Protein AF-A0A6I7YGJ9-F1 (afdb_monomer_lite)

Structure (mmCIF, N/CA/C/O backbone):
data_AF-A0A6I7YGJ9-F1
#
_entry.id   AF-A0A6I7YGJ9-F1
#
loop_
_atom_site.group_PDB
_atom_site.id
_atom_site.type_symbol
_atom_site.label_atom_id
_atom_site.label_alt_id
_atom_site.label_comp_id
_atom_site.label_asym_id
_atom_site.label_entity_id
_atom_site.label_seq_id
_atom_site.pdbx_PDB_ins_code
_atom_site.Cartn_x
_atom_site.Cartn_y
_atom_site.Cartn_z
_atom_site.occupancy
_atom_site.B_iso_or_equiv
_atom_site.auth_seq_id
_atom_site.auth_comp_id
_atom_site.auth_asym_id
_atom_site.auth_atom_id
_atom_site.pdbx_PDB_model_num
ATOM 1 N N . MET A 1 1 ? 5.632 31.894 29.634 1.00 34.94 1 MET A N 1
ATOM 2 C CA . MET A 1 1 ? 6.206 30.828 28.794 1.00 34.94 1 MET 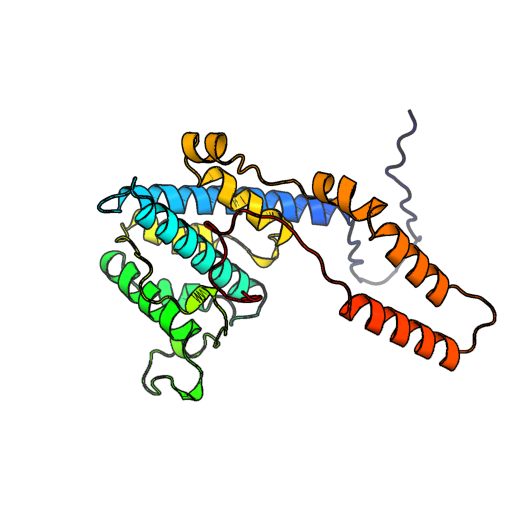A CA 1
ATOM 3 C C . MET A 1 1 ? 6.529 29.705 29.757 1.00 34.94 1 MET A C 1
ATOM 5 O O . MET A 1 1 ? 7.590 29.715 30.361 1.00 34.94 1 MET A O 1
ATOM 9 N N . GLU A 1 2 ? 5.527 28.880 30.044 1.00 26.44 2 GLU A N 1
ATOM 10 C CA . GLU A 1 2 ? 5.653 27.732 30.943 1.00 26.44 2 GLU A CA 1
ATOM 11 C C . GLU A 1 2 ? 5.637 26.478 30.076 1.00 26.44 2 GLU A C 1
ATOM 13 O O . GLU A 1 2 ? 4.725 26.280 29.275 1.00 26.44 2 GLU A O 1
ATOM 18 N N . ASP A 1 3 ? 6.708 25.706 30.200 1.00 29.77 3 ASP A N 1
ATOM 19 C CA . ASP A 1 3 ? 6.937 24.423 29.553 1.00 29.77 3 ASP A CA 1
ATOM 20 C C . ASP A 1 3 ? 6.064 23.363 30.248 1.00 29.77 3 ASP A C 1
ATOM 22 O O . ASP A 1 3 ? 6.247 23.083 31.433 1.00 29.77 3 ASP A O 1
ATOM 26 N N . GLN A 1 4 ? 5.064 22.828 29.539 1.00 32.62 4 GLN A N 1
ATOM 27 C CA . GLN A 1 4 ? 4.142 21.798 30.043 1.00 32.62 4 GLN A CA 1
ATOM 28 C C . GLN A 1 4 ? 4.551 20.371 29.632 1.00 32.62 4 GLN A C 1
ATOM 30 O O . GLN A 1 4 ? 3.710 19.475 29.598 1.00 32.62 4 GLN A O 1
ATOM 35 N N . THR A 1 5 ? 5.833 20.116 29.356 1.00 37.84 5 THR A N 1
ATOM 36 C CA . THR A 1 5 ? 6.281 18.821 28.805 1.00 37.84 5 THR A CA 1
ATOM 37 C C . THR A 1 5 ? 6.760 17.799 29.844 1.00 37.84 5 THR A C 1
ATOM 39 O O . THR A 1 5 ? 7.473 16.860 29.496 1.00 37.84 5 THR A O 1
ATOM 42 N N . THR A 1 6 ? 6.379 17.911 31.125 1.00 40.47 6 THR A N 1
ATOM 43 C CA . THR A 1 6 ? 6.811 16.898 32.110 1.00 40.47 6 THR A CA 1
ATOM 44 C C . THR A 1 6 ? 5.857 16.730 33.293 1.00 40.47 6 THR A C 1
ATOM 46 O O . THR A 1 6 ? 6.157 17.114 34.419 1.00 40.47 6 THR A O 1
ATOM 49 N N . ALA A 1 7 ? 4.720 16.071 33.076 1.00 32.16 7 ALA A N 1
ATOM 50 C CA . ALA A 1 7 ? 3.960 15.440 34.159 1.00 32.16 7 ALA A CA 1
ATOM 51 C C . ALA A 1 7 ? 4.282 13.934 34.219 1.00 32.16 7 ALA A C 1
ATOM 53 O O . ALA A 1 7 ? 3.424 13.084 34.001 1.00 32.16 7 ALA A O 1
ATOM 54 N N . LEU A 1 8 ? 5.549 13.596 34.483 1.00 37.62 8 LEU A N 1
ATOM 55 C CA . LEU A 1 8 ? 5.970 12.225 34.783 1.00 37.62 8 LEU A CA 1
ATOM 56 C C . LEU A 1 8 ? 5.778 11.962 36.282 1.00 37.62 8 LEU A C 1
ATOM 58 O O . LEU A 1 8 ? 6.605 12.350 37.107 1.00 37.62 8 LEU A O 1
ATOM 62 N N . HIS A 1 9 ? 4.687 11.287 36.642 1.00 31.27 9 HIS A N 1
ATOM 63 C CA . HIS A 1 9 ? 4.558 10.679 37.963 1.00 31.27 9 HIS A CA 1
ATOM 64 C C . HIS A 1 9 ? 5.357 9.371 37.990 1.00 31.27 9 HIS A C 1
ATOM 66 O O . HIS A 1 9 ? 4.905 8.343 37.495 1.00 31.27 9 HIS A O 1
ATOM 72 N N . PHE A 1 10 ? 6.553 9.414 38.577 1.00 36.53 10 PHE A N 1
ATOM 73 C CA . PHE A 1 10 ? 7.309 8.212 38.916 1.00 36.53 10 PHE A CA 1
ATOM 74 C C . PHE A 1 10 ? 6.748 7.607 40.206 1.00 36.53 10 PHE A C 1
ATOM 76 O O . PHE A 1 10 ? 6.832 8.209 41.278 1.00 36.53 10 PHE A O 1
ATOM 83 N N . GLU A 1 11 ? 6.181 6.407 40.114 1.00 36.06 11 GLU A N 1
ATOM 84 C CA . GLU A 1 11 ? 5.847 5.611 41.291 1.00 36.06 11 GLU A CA 1
ATOM 85 C C . GLU A 1 11 ? 7.148 5.095 41.931 1.00 36.06 11 GLU A C 1
ATOM 87 O O . GLU A 1 11 ? 8.056 4.601 41.257 1.00 36.06 11 GLU A O 1
ATOM 92 N N . SER A 1 12 ? 7.289 5.258 43.247 1.00 37.94 12 SER A N 1
ATOM 93 C CA . SER A 1 12 ? 8.506 4.865 43.956 1.00 37.94 12 SER A CA 1
ATOM 94 C C . SER A 1 12 ? 8.456 3.381 44.337 1.00 37.94 12 SER A C 1
ATOM 96 O O . SER A 1 12 ? 7.874 3.011 45.351 1.00 37.94 12 SER A O 1
ATOM 98 N N . ARG A 1 13 ? 9.192 2.582 43.544 1.00 35.94 13 ARG A N 1
ATOM 99 C CA . ARG A 1 13 ? 9.624 1.175 43.721 1.00 35.94 13 ARG A CA 1
ATOM 100 C C . ARG A 1 13 ? 8.692 0.073 43.202 1.00 35.94 13 ARG A C 1
ATOM 102 O O . ARG A 1 13 ? 7.724 -0.302 43.850 1.00 35.94 13 ARG A O 1
ATOM 109 N N . THR A 1 14 ? 9.174 -0.631 42.178 1.00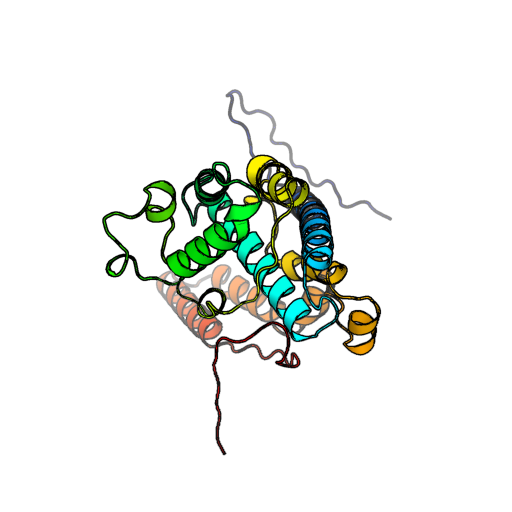 40.59 14 THR A N 1
ATOM 110 C CA . THR A 1 14 ? 8.893 -2.054 41.938 1.00 40.59 14 THR A CA 1
ATOM 111 C C . THR A 1 14 ? 10.179 -2.864 42.144 1.00 40.59 14 THR A C 1
ATOM 113 O O . THR A 1 14 ? 11.150 -2.759 41.403 1.00 40.59 14 THR A O 1
ATOM 116 N N . THR A 1 15 ? 10.224 -3.670 43.206 1.00 41.88 15 THR A N 1
ATOM 117 C CA . THR A 1 15 ? 11.319 -4.611 43.514 1.00 41.88 15 THR A CA 1
ATOM 118 C C . THR A 1 15 ? 11.153 -5.935 42.765 1.00 41.88 15 THR A C 1
ATOM 120 O O . THR A 1 15 ? 11.135 -7.005 43.368 1.00 41.88 15 THR A O 1
ATOM 123 N N . GLY A 1 16 ? 11.010 -5.884 41.446 1.00 38.38 16 GLY A N 1
ATOM 124 C CA . GLY A 1 16 ? 10.918 -7.082 40.617 1.00 38.38 16 GLY A CA 1
ATOM 125 C C . GLY A 1 16 ? 11.045 -6.706 39.155 1.00 38.38 16 GLY A C 1
ATOM 126 O O . GLY A 1 16 ? 10.328 -5.826 38.694 1.00 38.38 16 GLY A O 1
ATOM 127 N N . ALA A 1 17 ? 11.990 -7.333 38.457 1.00 43.38 17 ALA A N 1
ATOM 128 C CA . ALA A 1 17 ? 12.269 -7.100 37.048 1.00 43.38 17 ALA A CA 1
ATOM 129 C C . ALA A 1 17 ? 10.996 -7.256 36.199 1.00 43.38 17 ALA A C 1
ATOM 131 O O . ALA A 1 17 ? 10.556 -8.366 35.910 1.00 43.38 17 ALA A O 1
ATOM 132 N N . GLY A 1 18 ? 10.419 -6.126 35.811 1.00 35.25 18 GLY A N 1
ATOM 133 C CA . GLY A 1 18 ? 9.352 -6.006 34.833 1.00 35.25 18 GLY A CA 1
ATOM 134 C C . GLY A 1 18 ? 9.584 -4.698 34.096 1.00 35.25 18 GLY A C 1
ATOM 135 O O . GLY A 1 18 ? 9.623 -3.638 34.719 1.00 35.25 18 GLY A O 1
ATOM 136 N N . TRP A 1 19 ? 9.829 -4.779 32.792 1.00 30.66 19 TRP A N 1
ATOM 137 C CA . TRP A 1 19 ? 9.947 -3.600 31.944 1.00 30.66 19 TRP A CA 1
ATOM 138 C C . TRP A 1 19 ? 8.562 -2.949 31.856 1.00 30.66 19 TRP A C 1
ATOM 140 O O . TRP A 1 19 ? 7.580 -3.627 31.558 1.00 30.66 19 TRP A O 1
ATOM 150 N N . ILE A 1 20 ? 8.473 -1.658 32.180 1.00 40.72 20 ILE A N 1
ATOM 151 C CA . ILE A 1 20 ? 7.282 -0.855 31.900 1.00 40.72 20 ILE A CA 1
ATOM 152 C C . ILE A 1 20 ? 7.494 -0.283 30.503 1.00 40.72 20 ILE A C 1
ATOM 154 O O . ILE A 1 20 ? 8.324 0.611 30.331 1.00 40.72 20 ILE A O 1
ATOM 158 N N . ASP A 1 21 ? 6.748 -0.782 29.522 1.00 38.72 21 ASP A N 1
ATOM 159 C CA . ASP A 1 21 ? 6.644 -0.125 28.222 1.00 38.72 21 ASP A CA 1
ATOM 160 C C . ASP A 1 21 ? 5.847 1.171 28.409 1.00 38.72 21 ASP A C 1
ATOM 162 O O . ASP A 1 21 ? 4.616 1.196 28.383 1.00 38.72 21 ASP A O 1
ATOM 166 N N . VAL A 1 22 ? 6.555 2.273 28.657 1.00 37.06 22 VAL A N 1
ATOM 167 C CA . VAL A 1 22 ? 5.969 3.611 28.564 1.00 37.06 22 VAL A CA 1
ATOM 168 C C . VAL A 1 22 ? 5.912 3.964 27.083 1.00 37.06 22 VAL A C 1
ATOM 170 O O . VAL A 1 22 ? 6.889 4.433 26.502 1.00 37.06 22 VAL A O 1
ATOM 173 N N . VAL A 1 23 ? 4.759 3.733 26.456 1.00 41.25 23 VAL A N 1
ATOM 174 C CA . VAL A 1 23 ? 4.480 4.269 25.122 1.00 41.25 23 VAL A CA 1
ATOM 175 C C . VAL A 1 23 ? 4.245 5.767 25.279 1.00 41.25 23 VAL A C 1
ATOM 177 O O . VAL A 1 23 ? 3.155 6.191 25.653 1.00 41.25 23 VAL A O 1
ATOM 180 N N . VAL A 1 24 ? 5.278 6.573 25.032 1.00 43.69 24 VAL A N 1
ATOM 181 C CA . VAL A 1 24 ? 5.125 8.024 24.873 1.00 43.69 24 VAL A CA 1
ATOM 182 C C . VAL A 1 24 ? 4.524 8.256 23.481 1.00 43.69 24 VAL A C 1
ATOM 184 O O . VAL A 1 24 ? 5.204 7.962 22.493 1.00 43.69 24 VAL A O 1
ATOM 187 N N . PRO A 1 25 ? 3.276 8.752 23.362 1.00 48.25 25 PRO A N 1
ATOM 188 C CA . PRO A 1 25 ? 2.604 8.912 22.068 1.00 48.25 25 PRO A CA 1
ATOM 189 C C . PRO A 1 25 ? 3.417 9.747 21.064 1.00 48.25 25 PRO A C 1
ATOM 191 O O . PRO A 1 25 ? 3.471 9.415 19.879 1.00 48.25 25 PRO A O 1
ATOM 194 N N . ASP A 1 26 ? 4.141 10.757 21.552 1.00 54.81 26 ASP A N 1
ATOM 195 C CA . ASP A 1 26 ? 4.984 11.634 20.729 1.00 54.81 26 ASP A CA 1
ATOM 196 C C . ASP A 1 26 ? 6.234 10.927 20.184 1.00 54.81 26 ASP A C 1
ATOM 198 O O . ASP A 1 26 ? 6.631 11.151 19.042 1.00 54.81 26 ASP A O 1
ATOM 202 N N . ALA A 1 27 ? 6.839 10.021 20.961 1.00 55.59 27 ALA A N 1
ATOM 203 C CA . ALA A 1 27 ? 8.019 9.274 20.523 1.00 55.59 27 ALA A CA 1
ATOM 204 C C . ALA A 1 27 ? 7.665 8.255 19.433 1.00 55.59 27 ALA A C 1
ATOM 206 O O . ALA A 1 27 ? 8.413 8.100 18.468 1.00 55.59 27 ALA A O 1
ATOM 207 N N . LYS A 1 28 ? 6.502 7.600 19.557 1.00 60.12 28 LYS A N 1
ATOM 208 C CA . LYS A 1 28 ? 5.989 6.692 18.525 1.00 60.12 28 LYS A CA 1
ATOM 209 C C . LYS A 1 28 ? 5.714 7.447 17.224 1.00 60.12 28 LYS A C 1
ATOM 211 O O . LYS A 1 28 ? 6.183 7.034 16.172 1.00 60.12 28 LYS A O 1
ATOM 216 N N . THR A 1 29 ? 5.046 8.595 17.321 1.00 66.25 29 THR A N 1
ATOM 217 C CA . THR A 1 29 ? 4.743 9.456 16.168 1.00 66.25 29 THR A CA 1
ATOM 218 C C . THR A 1 29 ? 6.021 9.927 15.467 1.00 66.25 29 THR A C 1
ATOM 220 O O . THR A 1 29 ? 6.106 9.881 14.244 1.00 66.25 29 THR A O 1
ATOM 223 N N . PHE A 1 30 ? 7.053 10.310 16.224 1.00 66.69 30 PHE A N 1
ATOM 224 C CA . PHE A 1 30 ? 8.340 10.726 15.660 1.00 66.69 30 PHE A CA 1
ATOM 225 C C . PHE A 1 30 ? 9.085 9.585 14.947 1.00 66.69 30 PHE A C 1
ATOM 227 O O . PHE A 1 30 ? 9.653 9.787 13.872 1.00 66.69 30 PHE A O 1
ATOM 234 N N . LEU A 1 31 ? 9.087 8.381 15.529 1.00 70.06 31 LEU A N 1
ATOM 235 C CA . LEU A 1 31 ? 9.689 7.198 14.909 1.00 70.06 31 LEU A CA 1
ATOM 236 C C . LEU A 1 31 ? 8.956 6.809 13.622 1.00 70.06 31 LEU A C 1
ATOM 238 O O . LEU A 1 31 ? 9.610 6.605 12.601 1.00 70.06 31 LEU A O 1
ATOM 242 N N . GLU A 1 32 ? 7.621 6.792 13.652 1.00 71.75 32 GLU A N 1
ATOM 243 C CA . GLU A 1 32 ? 6.790 6.515 12.477 1.00 71.75 32 GLU A CA 1
ATOM 244 C C . GLU A 1 32 ? 7.026 7.554 11.369 1.00 71.75 32 GLU A C 1
ATOM 246 O O . GLU A 1 32 ? 7.197 7.195 10.203 1.00 71.75 32 GLU A O 1
ATOM 251 N N . GLN A 1 33 ? 7.120 8.843 11.714 1.00 71.81 33 GLN A N 1
ATOM 252 C CA . GLN A 1 33 ? 7.446 9.912 10.763 1.00 71.81 33 GLN A CA 1
ATOM 253 C C . GLN A 1 33 ? 8.827 9.719 10.130 1.00 71.81 33 GLN A C 1
ATOM 255 O O . GLN A 1 33 ? 8.963 9.806 8.909 1.00 71.81 33 GLN A O 1
ATOM 260 N N . LYS A 1 34 ? 9.855 9.430 10.937 1.00 76.25 34 LYS A N 1
ATOM 261 C CA . LYS A 1 34 ? 11.217 9.216 10.436 1.00 76.25 34 LYS A CA 1
ATOM 262 C C . LYS A 1 34 ? 11.295 7.997 9.515 1.00 76.25 34 LYS A C 1
ATOM 264 O O . LYS A 1 34 ? 11.870 8.105 8.435 1.00 76.25 34 LYS A O 1
ATOM 269 N N . ALA A 1 35 ? 10.703 6.874 9.922 1.00 78.69 35 ALA A N 1
ATOM 270 C CA . ALA A 1 35 ? 10.643 5.662 9.108 1.00 78.69 35 ALA A CA 1
ATOM 271 C C . ALA A 1 35 ? 9.920 5.926 7.779 1.00 78.69 35 ALA A C 1
ATOM 273 O O . ALA A 1 35 ? 10.394 5.522 6.721 1.00 78.69 35 ALA A O 1
ATOM 274 N N . SER A 1 36 ? 8.825 6.691 7.819 1.00 76.19 36 SER A N 1
ATOM 275 C CA . SER A 1 36 ? 8.062 7.047 6.621 1.00 76.19 36 SER A CA 1
ATOM 276 C C . SER A 1 36 ? 8.848 7.943 5.655 1.00 76.19 36 SER A C 1
ATOM 278 O O . SER A 1 36 ? 8.766 7.746 4.446 1.00 76.19 36 SER A O 1
ATOM 280 N N . LEU A 1 37 ? 9.641 8.898 6.160 1.00 77.12 37 LEU A N 1
ATOM 281 C CA . LEU A 1 37 ? 10.523 9.725 5.323 1.00 77.12 37 LEU A CA 1
ATOM 282 C C . LEU A 1 37 ? 11.599 8.880 4.633 1.00 77.12 37 LEU A C 1
ATOM 284 O O . LEU A 1 37 ? 11.788 9.000 3.426 1.00 77.12 37 LEU A O 1
ATOM 288 N N . GLN A 1 38 ? 12.260 7.993 5.381 1.00 81.50 38 GLN A N 1
ATOM 289 C CA . GLN A 1 38 ? 13.295 7.108 4.837 1.00 81.50 38 GLN A CA 1
ATOM 290 C C . GLN A 1 38 ? 12.728 6.155 3.778 1.00 81.50 38 GLN A C 1
ATOM 292 O O . GLN A 1 38 ? 13.296 6.018 2.696 1.00 81.50 38 GLN A O 1
ATOM 297 N N . ALA A 1 39 ? 11.568 5.552 4.045 1.00 82.94 39 ALA A N 1
ATOM 298 C CA . ALA A 1 39 ? 10.872 4.724 3.066 1.00 82.94 39 ALA A CA 1
ATOM 299 C C . ALA A 1 39 ? 10.471 5.525 1.817 1.00 82.94 39 ALA A C 1
ATOM 301 O O . ALA A 1 39 ? 10.603 5.032 0.697 1.00 82.94 39 ALA A O 1
ATOM 302 N N . GLY A 1 40 ? 10.045 6.780 1.998 1.00 80.00 40 GLY A N 1
ATOM 303 C CA . GLY A 1 40 ? 9.756 7.707 0.907 1.00 80.00 40 GLY A CA 1
ATOM 304 C C . GLY A 1 40 ? 10.952 7.965 -0.003 1.00 80.00 40 GLY A C 1
ATOM 305 O O . GLY A 1 40 ? 10.829 7.900 -1.225 1.00 80.00 40 GLY A O 1
ATOM 306 N N . GLU A 1 41 ? 12.127 8.192 0.580 1.00 83.88 41 GLU A N 1
ATOM 307 C CA . GLU A 1 41 ? 13.376 8.368 -0.165 1.00 83.88 41 GLU A CA 1
ATOM 308 C C . GLU A 1 41 ? 13.760 7.106 -0.953 1.00 83.88 41 GLU A C 1
ATOM 310 O O . GLU A 1 41 ? 14.122 7.204 -2.128 1.00 83.88 41 GLU A O 1
ATOM 315 N N . LEU A 1 42 ? 13.628 5.918 -0.350 1.00 89.62 42 LEU A N 1
ATOM 316 C CA . LEU A 1 42 ? 13.930 4.643 -1.011 1.00 89.62 42 LEU A CA 1
ATOM 317 C C . LEU A 1 42 ? 12.968 4.340 -2.168 1.00 89.62 42 LEU A C 1
ATOM 319 O O . LEU A 1 42 ? 13.411 3.950 -3.250 1.00 89.62 42 LEU A O 1
ATOM 323 N N . ILE A 1 43 ? 11.663 4.566 -1.984 1.00 87.94 43 ILE A N 1
ATOM 324 C CA . ILE A 1 43 ? 10.669 4.421 -3.059 1.00 87.94 43 ILE A CA 1
ATOM 325 C C . ILE A 1 43 ? 10.904 5.459 -4.159 1.00 87.94 43 ILE A C 1
ATOM 327 O O . ILE A 1 43 ? 10.823 5.120 -5.339 1.00 87.94 43 ILE A O 1
ATOM 331 N N . GLY A 1 44 ? 11.275 6.692 -3.803 1.00 85.44 44 GLY A N 1
ATOM 332 C CA . GLY A 1 44 ? 11.675 7.721 -4.763 1.00 85.44 44 GLY A CA 1
ATOM 333 C C . GLY A 1 44 ? 12.895 7.318 -5.594 1.00 85.44 44 GLY A C 1
ATOM 334 O O . GLY A 1 44 ? 12.898 7.478 -6.818 1.00 85.44 44 GLY A O 1
ATOM 335 N N . LYS A 1 45 ? 13.912 6.729 -4.952 1.00 90.88 45 LYS A N 1
ATOM 336 C CA . LYS A 1 45 ? 15.098 6.172 -5.619 1.00 90.88 45 LYS A CA 1
ATOM 337 C C . LYS A 1 45 ? 14.715 5.031 -6.564 1.00 90.88 45 LYS A C 1
ATOM 339 O O . LYS A 1 45 ? 15.134 5.043 -7.721 1.00 90.88 45 LYS A O 1
ATOM 344 N N . LEU A 1 46 ? 13.876 4.096 -6.111 1.00 92.31 46 LEU A N 1
ATOM 345 C CA . LEU A 1 46 ? 13.371 2.993 -6.932 1.00 92.31 46 LEU A CA 1
ATOM 346 C C . LEU A 1 46 ? 12.609 3.508 -8.158 1.00 92.31 46 LEU A C 1
ATOM 348 O O . LEU A 1 46 ? 12.880 3.067 -9.274 1.00 92.31 46 LEU A O 1
ATOM 352 N N . TYR A 1 47 ? 11.693 4.457 -7.955 1.00 89.69 47 TYR A N 1
ATOM 353 C CA . TYR A 1 47 ? 10.911 5.069 -9.026 1.00 89.69 47 TYR A CA 1
ATOM 354 C C . TYR A 1 47 ? 11.825 5.676 -10.091 1.00 89.69 47 TYR A C 1
ATOM 356 O O . TYR A 1 47 ? 11.663 5.389 -11.275 1.00 89.69 47 TYR A O 1
ATOM 364 N N . LYS A 1 48 ? 12.822 6.469 -9.679 1.00 89.50 48 LYS A N 1
ATOM 365 C CA . LYS A 1 48 ? 13.761 7.111 -10.605 1.00 89.50 48 LYS A CA 1
ATOM 366 C C . LYS A 1 48 ? 14.554 6.088 -11.421 1.00 89.50 48 LYS A C 1
ATOM 368 O O . LYS A 1 48 ? 14.661 6.235 -12.634 1.00 89.50 48 LYS A O 1
ATOM 373 N N . LEU A 1 49 ? 15.085 5.049 -10.778 1.00 93.56 49 LEU A N 1
ATOM 374 C CA . LEU A 1 49 ? 15.858 4.031 -11.488 1.00 93.56 49 LEU A CA 1
ATOM 375 C C . LEU A 1 49 ? 14.990 3.239 -12.474 1.00 93.56 49 LEU A C 1
ATOM 377 O O . LEU A 1 49 ? 15.424 2.976 -13.590 1.00 93.56 49 LEU A O 1
ATOM 381 N N . LEU A 1 50 ? 13.756 2.886 -12.098 1.00 92.12 50 LEU A N 1
ATOM 382 C CA . LEU A 1 50 ? 12.814 2.207 -12.996 1.00 92.12 50 LEU A CA 1
ATOM 383 C C . LEU A 1 50 ? 12.357 3.110 -14.148 1.00 92.12 50 LEU A C 1
ATOM 385 O O . LEU A 1 50 ? 12.185 2.631 -15.266 1.00 92.12 50 LEU A O 1
ATOM 389 N N . HIS A 1 51 ? 12.203 4.411 -13.896 1.00 90.06 51 HIS A N 1
ATOM 390 C CA . HIS A 1 51 ? 11.909 5.408 -14.922 1.00 90.06 51 HIS A CA 1
ATOM 391 C C . HIS A 1 51 ? 12.978 5.428 -16.015 1.00 90.06 51 HIS A C 1
ATOM 393 O O . HIS A 1 51 ? 12.641 5.436 -17.192 1.00 90.06 51 HIS A O 1
ATOM 399 N N . GLU A 1 52 ? 14.259 5.331 -15.662 1.00 90.50 52 GLU A N 1
ATOM 400 C CA . GLU A 1 52 ? 15.356 5.256 -16.638 1.00 90.50 52 GLU A CA 1
ATOM 401 C C . GLU A 1 52 ? 15.355 3.957 -17.474 1.00 90.50 52 GLU A C 1
ATOM 403 O O . GLU A 1 52 ? 15.997 3.905 -18.521 1.00 90.50 52 GLU A O 1
ATOM 408 N N . GLN A 1 53 ? 14.627 2.916 -17.049 1.00 91.69 53 GLN A N 1
ATOM 409 C CA . GLN A 1 53 ? 14.503 1.639 -17.770 1.00 91.69 53 GLN A CA 1
ATOM 410 C C . GLN A 1 53 ? 13.270 1.555 -18.685 1.00 91.69 53 GLN A C 1
ATOM 412 O O . GLN A 1 53 ? 13.119 0.570 -19.417 1.00 91.69 53 GLN A O 1
ATOM 417 N N . ASN A 1 54 ? 12.366 2.536 -18.633 1.00 86.81 54 ASN A N 1
ATOM 418 C CA . ASN A 1 54 ? 11.176 2.561 -19.481 1.00 86.81 54 ASN A CA 1
ATOM 419 C C . ASN A 1 54 ? 11.520 2.922 -20.929 1.00 86.81 54 ASN A C 1
ATOM 421 O O . ASN A 1 54 ? 12.437 3.694 -21.200 1.00 86.81 54 ASN A O 1
ATOM 425 N N . VAL A 1 55 ? 10.740 2.380 -21.869 1.00 86.25 55 VAL A N 1
ATOM 426 C CA . VAL A 1 55 ? 10.907 2.673 -23.302 1.00 86.25 55 VAL A CA 1
ATOM 427 C C . VAL A 1 55 ? 10.443 4.094 -23.631 1.00 86.25 55 VAL A C 1
ATOM 429 O O . VAL A 1 55 ? 11.105 4.778 -24.408 1.00 86.25 55 VAL A O 1
ATOM 432 N N . ASP A 1 56 ? 9.333 4.533 -23.031 1.00 87.00 56 ASP A N 1
ATOM 433 C CA . ASP A 1 56 ? 8.784 5.889 -23.167 1.00 87.00 56 ASP A CA 1
ATOM 434 C C . ASP A 1 56 ? 8.445 6.477 -21.782 1.00 87.00 56 ASP A C 1
ATOM 436 O O . ASP A 1 56 ? 7.284 6.494 -21.358 1.00 87.00 56 ASP A O 1
ATOM 440 N N . PRO A 1 57 ? 9.471 6.892 -21.020 1.00 82.00 57 PRO A N 1
ATOM 441 C CA . PRO A 1 57 ? 9.331 7.209 -19.601 1.00 82.00 57 PRO A CA 1
ATOM 442 C C . PRO A 1 57 ? 8.481 8.456 -19.317 1.00 82.00 57 PRO A C 1
ATOM 444 O O . PRO A 1 57 ? 7.867 8.550 -18.254 1.00 82.00 57 PRO A O 1
ATOM 447 N N . ASP A 1 58 ? 8.395 9.381 -20.274 1.00 82.00 58 ASP A N 1
ATOM 448 C CA . ASP A 1 58 ? 7.637 10.627 -20.138 1.00 82.00 58 ASP A CA 1
ATOM 449 C C . ASP A 1 58 ? 6.159 10.477 -20.535 1.00 82.00 58 ASP A C 1
ATOM 451 O O . ASP A 1 58 ? 5.365 11.406 -20.359 1.00 82.00 58 ASP A O 1
ATOM 455 N N . SER A 1 59 ? 5.755 9.307 -21.045 1.00 85.00 59 SER A N 1
ATOM 456 C CA . SER A 1 59 ? 4.356 9.048 -21.361 1.00 85.00 59 SER A CA 1
ATOM 457 C C . SER A 1 59 ? 3.504 8.965 -20.090 1.00 85.00 59 SER A C 1
ATOM 459 O O . SER A 1 59 ? 3.889 8.377 -19.075 1.00 85.00 59 SER A O 1
ATOM 461 N N . ALA A 1 60 ? 2.283 9.506 -20.152 1.00 79.06 60 ALA A N 1
ATOM 462 C CA . ALA A 1 60 ? 1.346 9.444 -19.028 1.00 79.06 60 ALA A CA 1
ATOM 463 C C . ALA A 1 60 ? 1.024 7.993 -18.615 1.00 79.06 60 ALA A C 1
ATOM 465 O O . ALA A 1 60 ? 0.799 7.718 -17.437 1.00 79.06 60 ALA A O 1
ATOM 466 N N . ALA A 1 61 ? 1.028 7.065 -19.579 1.00 82.44 61 ALA A N 1
ATOM 467 C CA . ALA A 1 61 ? 0.789 5.646 -19.341 1.00 82.44 61 ALA A CA 1
ATOM 468 C C . ALA A 1 61 ? 1.937 4.997 -18.553 1.00 82.44 61 ALA A C 1
ATOM 470 O O . ALA A 1 61 ? 1.676 4.347 -17.542 1.00 82.44 61 ALA A O 1
ATOM 471 N N . SER A 1 62 ? 3.194 5.217 -18.953 1.00 85.06 62 SER A N 1
ATOM 472 C CA . SER A 1 62 ? 4.353 4.644 -18.260 1.00 85.06 62 SER A CA 1
ATOM 473 C C . SER A 1 62 ? 4.550 5.256 -16.871 1.00 85.06 62 SER A C 1
ATOM 475 O O . SER A 1 62 ? 4.837 4.528 -15.922 1.00 85.06 62 SER A O 1
ATOM 477 N N . GLN A 1 63 ? 4.311 6.562 -16.700 1.00 81.69 63 GLN A N 1
ATOM 478 C CA . GLN A 1 63 ? 4.319 7.202 -15.375 1.00 81.69 63 GLN A CA 1
ATOM 479 C C . GLN A 1 63 ? 3.229 6.632 -14.461 1.00 81.69 63 GLN A C 1
ATOM 481 O O . GLN A 1 63 ? 3.482 6.330 -13.293 1.00 81.69 63 GLN A O 1
ATOM 486 N N . HIS A 1 64 ? 2.015 6.441 -14.985 1.00 80.44 64 HIS A N 1
ATOM 487 C CA . HIS A 1 64 ? 0.939 5.804 -14.232 1.00 80.44 64 HIS A CA 1
ATOM 488 C C . HIS A 1 64 ? 1.301 4.365 -13.840 1.00 80.44 64 HIS A C 1
ATOM 490 O O . HIS A 1 64 ? 1.177 4.000 -12.672 1.00 80.44 64 HIS A O 1
ATOM 496 N N . ALA A 1 65 ? 1.810 3.569 -14.781 1.00 85.38 65 ALA A N 1
ATOM 497 C CA . ALA A 1 65 ? 2.204 2.189 -14.531 1.00 85.38 65 ALA A CA 1
ATOM 498 C C . ALA A 1 65 ? 3.323 2.071 -13.482 1.00 85.38 65 ALA A C 1
ATOM 500 O O . ALA A 1 65 ? 3.242 1.219 -12.596 1.00 85.38 65 ALA A O 1
ATOM 501 N N . LEU A 1 66 ? 4.317 2.967 -13.514 1.00 86.44 66 LEU A N 1
ATOM 502 C CA . LEU A 1 66 ? 5.355 3.046 -12.483 1.00 86.44 66 LEU A CA 1
ATOM 503 C C . LEU A 1 66 ? 4.789 3.375 -11.104 1.00 86.44 66 LEU A C 1
ATOM 505 O O . LEU A 1 66 ? 5.161 2.730 -10.126 1.00 86.44 66 LEU A O 1
ATOM 509 N N . ASN A 1 67 ? 3.872 4.340 -11.015 1.00 82.56 67 ASN A N 1
ATOM 510 C CA . ASN A 1 67 ? 3.223 4.670 -9.747 1.00 82.56 67 ASN A CA 1
ATOM 511 C C . ASN A 1 67 ? 2.462 3.458 -9.192 1.00 82.56 67 ASN A C 1
ATOM 513 O O . ASN A 1 67 ? 2.629 3.111 -8.023 1.00 82.56 67 ASN A O 1
ATOM 517 N N . VAL A 1 68 ? 1.696 2.760 -10.036 1.00 84.38 68 VAL A N 1
ATOM 518 C CA . VAL A 1 68 ? 0.993 1.529 -9.642 1.00 84.38 68 VAL A CA 1
ATOM 519 C C . VAL A 1 68 ? 1.979 0.451 -9.183 1.00 84.38 68 VAL A C 1
ATOM 521 O O . VAL A 1 68 ? 1.747 -0.189 -8.157 1.00 84.38 68 VAL A O 1
ATOM 524 N N . LEU A 1 69 ? 3.099 0.265 -9.886 1.00 89.31 69 LEU A N 1
ATOM 525 C CA . LEU A 1 69 ? 4.149 -0.678 -9.500 1.00 89.31 69 LEU A CA 1
ATOM 526 C C . LEU A 1 69 ? 4.742 -0.347 -8.121 1.00 89.31 69 LEU A C 1
ATOM 528 O O . LEU A 1 69 ? 4.847 -1.241 -7.281 1.00 89.31 69 LEU A O 1
ATOM 532 N N . CYS A 1 70 ? 5.078 0.918 -7.857 1.00 88.19 70 CYS A N 1
ATOM 533 C CA . CYS A 1 70 ? 5.584 1.358 -6.556 1.00 88.19 70 CYS A CA 1
ATOM 534 C C . CYS A 1 70 ? 4.562 1.121 -5.435 1.00 88.19 70 CYS A C 1
ATOM 536 O O . CYS A 1 70 ? 4.929 0.580 -4.394 1.00 88.19 70 CYS A O 1
ATOM 538 N N . VAL A 1 71 ? 3.279 1.441 -5.654 1.00 85.50 71 VAL A N 1
ATOM 539 C CA . VAL A 1 71 ? 2.203 1.173 -4.678 1.00 85.50 71 VAL A CA 1
ATOM 540 C C . VAL A 1 71 ? 2.071 -0.326 -4.402 1.00 85.50 71 VAL A C 1
ATOM 542 O O . VAL A 1 71 ? 1.970 -0.732 -3.245 1.00 85.50 71 VAL A O 1
ATOM 545 N N . ARG A 1 72 ? 2.102 -1.167 -5.444 1.00 90.62 72 ARG A N 1
ATOM 546 C CA . ARG A 1 72 ? 2.018 -2.629 -5.305 1.00 90.62 72 ARG A CA 1
ATOM 547 C C . ARG A 1 72 ? 3.188 -3.197 -4.506 1.00 90.62 72 ARG A C 1
ATOM 549 O O . ARG A 1 72 ? 2.965 -4.021 -3.623 1.00 90.62 72 ARG A O 1
ATOM 556 N N . LEU A 1 73 ? 4.414 -2.761 -4.798 1.00 92.50 73 LEU A N 1
ATOM 557 C CA . LEU A 1 73 ? 5.609 -3.189 -4.066 1.00 92.50 73 LEU A CA 1
ATOM 558 C C . LEU A 1 73 ? 5.545 -2.748 -2.604 1.00 92.50 73 LEU A C 1
ATOM 560 O O . LEU A 1 73 ? 5.710 -3.577 -1.716 1.00 92.50 73 LEU A O 1
ATOM 564 N N . MET A 1 74 ? 5.214 -1.481 -2.359 1.00 89.25 74 MET A N 1
ATOM 565 C CA . MET A 1 74 ? 5.046 -0.935 -1.015 1.00 89.25 74 MET A CA 1
ATOM 566 C C . MET A 1 74 ? 4.003 -1.716 -0.207 1.00 89.25 74 MET A C 1
ATOM 568 O O . MET A 1 74 ? 4.255 -2.071 0.941 1.00 89.25 74 MET A O 1
ATOM 572 N N . PHE A 1 75 ? 2.856 -2.039 -0.814 1.00 89.19 75 PHE A N 1
ATOM 573 C CA . PHE A 1 75 ? 1.841 -2.879 -0.182 1.00 89.19 75 PHE A CA 1
ATOM 574 C C . PHE A 1 75 ? 2.400 -4.255 0.195 1.00 89.19 75 PHE A C 1
ATOM 576 O O . PHE A 1 75 ? 2.164 -4.722 1.304 1.00 89.19 75 PHE A O 1
ATOM 583 N N . CYS A 1 76 ? 3.143 -4.903 -0.708 1.00 93.06 76 CYS A N 1
ATOM 584 C CA . CYS A 1 76 ? 3.700 -6.232 -0.460 1.00 93.06 76 CYS A CA 1
ATOM 585 C C . CYS A 1 76 ? 4.714 -6.230 0.694 1.00 93.06 76 CYS A C 1
ATOM 587 O O . CYS A 1 76 ? 4.648 -7.109 1.551 1.00 93.06 76 CYS A O 1
ATOM 589 N N . LEU A 1 77 ? 5.601 -5.232 0.737 1.00 93.00 77 LEU A N 1
ATOM 590 C CA . LEU A 1 77 ? 6.598 -5.061 1.800 1.00 93.00 77 LEU A CA 1
ATOM 591 C C . LEU A 1 77 ? 5.928 -4.761 3.152 1.00 93.00 77 LEU A C 1
ATOM 593 O O . LEU A 1 77 ? 6.202 -5.404 4.162 1.00 93.00 77 LEU A O 1
ATOM 597 N N . PHE A 1 78 ? 4.942 -3.863 3.158 1.00 90.12 78 PHE A N 1
ATOM 598 C CA . PHE A 1 78 ? 4.132 -3.597 4.347 1.00 90.12 78 PHE A CA 1
ATOM 599 C C . PHE A 1 78 ? 3.381 -4.844 4.835 1.00 90.12 78 PHE A C 1
ATOM 601 O O . PHE A 1 78 ? 3.292 -5.100 6.037 1.00 90.12 78 PHE A O 1
ATOM 608 N N . ALA A 1 79 ? 2.840 -5.642 3.914 1.00 91.75 79 ALA A N 1
ATOM 609 C CA . ALA A 1 79 ? 2.070 -6.833 4.239 1.00 91.75 79 ALA A CA 1
ATOM 610 C C . ALA A 1 79 ? 2.920 -7.938 4.890 1.00 91.75 79 ALA A C 1
ATOM 612 O O . ALA A 1 79 ? 2.440 -8.589 5.820 1.00 91.75 79 ALA A O 1
ATOM 613 N N . GLU A 1 80 ? 4.166 -8.151 4.459 1.00 93.12 80 GLU A N 1
ATOM 614 C CA . GLU A 1 80 ? 5.053 -9.137 5.098 1.00 93.12 80 GLU A CA 1
ATOM 615 C C . GLU A 1 80 ? 5.574 -8.699 6.470 1.00 93.12 80 GLU A C 1
ATOM 617 O O . GLU A 1 80 ? 5.790 -9.547 7.339 1.00 93.12 80 GLU A O 1
ATOM 622 N N . ASP A 1 81 ? 5.693 -7.394 6.711 1.00 92.69 81 ASP A N 1
ATOM 623 C CA . ASP A 1 81 ? 6.173 -6.865 7.990 1.00 92.69 81 ASP A CA 1
ATOM 624 C C . ASP A 1 81 ? 5.078 -6.726 9.045 1.00 92.69 81 ASP A C 1
ATOM 626 O O . ASP A 1 81 ? 5.339 -6.880 10.238 1.00 92.69 81 ASP A O 1
ATOM 630 N N . THR A 1 82 ? 3.833 -6.508 8.621 1.00 89.94 82 THR A N 1
ATOM 631 C CA . THR A 1 82 ? 2.666 -6.441 9.518 1.00 89.94 82 THR A CA 1
ATOM 632 C C . THR A 1 82 ? 2.006 -7.795 9.778 1.00 89.94 82 THR A C 1
ATOM 634 O O . THR A 1 82 ? 1.068 -7.886 10.572 1.00 89.94 82 THR A O 1
ATOM 637 N N . GLY A 1 83 ? 2.497 -8.863 9.142 1.00 90.50 83 GLY A N 1
ATOM 638 C CA . GLY A 1 83 ? 1.994 -10.227 9.321 1.00 90.50 83 GLY A CA 1
ATOM 639 C C . GLY A 1 83 ? 0.733 -10.553 8.516 1.00 90.50 83 GLY A C 1
ATOM 640 O O . GLY A 1 83 ? 0.083 -11.561 8.792 1.00 90.50 83 GLY A O 1
ATOM 641 N N . ILE A 1 84 ? 0.382 -9.730 7.521 1.00 91.06 84 ILE A N 1
ATOM 642 C CA . ILE A 1 84 ? -0.639 -10.072 6.517 1.00 91.06 84 ILE A CA 1
ATOM 643 C C . ILE A 1 84 ? -0.110 -11.211 5.639 1.00 91.06 84 ILE A C 1
ATOM 645 O O . ILE A 1 84 ? -0.831 -12.167 5.349 1.00 91.06 84 ILE A O 1
ATOM 649 N N . PHE A 1 85 ? 1.157 -11.122 5.231 1.00 94.19 85 PHE A N 1
ATOM 650 C CA . PHE A 1 85 ? 1.892 -12.214 4.600 1.00 94.19 85 PHE A CA 1
ATOM 651 C C . PHE A 1 85 ? 2.788 -12.891 5.645 1.00 94.19 85 PHE A C 1
ATOM 653 O O . PHE A 1 85 ? 3.114 -12.283 6.668 1.00 94.19 85 PHE A O 1
ATOM 660 N N . PRO A 1 86 ? 3.232 -14.139 5.410 1.00 94.88 86 PRO A N 1
ATOM 661 C CA . PRO A 1 86 ? 4.330 -14.697 6.185 1.00 94.88 86 PRO A CA 1
ATOM 662 C C . PRO A 1 86 ? 5.546 -13.763 6.128 1.00 94.88 86 PRO A C 1
ATOM 664 O O . PRO A 1 86 ? 5.844 -13.199 5.074 1.00 94.88 86 PRO A O 1
ATOM 667 N N . LYS A 1 87 ? 6.253 -13.612 7.253 1.00 93.81 87 LYS A N 1
ATOM 668 C CA . LYS A 1 87 ? 7.426 -12.734 7.340 1.00 93.81 87 LYS A CA 1
ATOM 669 C C . LYS A 1 87 ? 8.436 -13.084 6.242 1.00 93.81 87 LYS A C 1
ATOM 671 O O . LYS A 1 87 ? 8.783 -14.256 6.074 1.00 93.81 87 LYS A O 1
ATOM 676 N N . ASN A 1 88 ? 8.909 -12.063 5.529 1.00 94.12 88 ASN A N 1
ATOM 677 C CA . ASN A 1 88 ? 9.863 -12.160 4.421 1.00 94.12 88 ASN A CA 1
ATOM 678 C C . ASN A 1 88 ? 9.367 -13.006 3.229 1.00 94.12 88 ASN A C 1
ATOM 680 O O . ASN A 1 88 ? 10.187 -13.530 2.477 1.00 94.12 88 ASN A O 1
ATOM 684 N N . ALA A 1 89 ? 8.059 -13.225 3.050 1.00 95.19 89 ALA A N 1
ATOM 685 C CA . ALA A 1 89 ? 7.553 -14.024 1.930 1.00 95.19 89 ALA A CA 1
ATOM 686 C C . ALA A 1 89 ? 7.926 -13.427 0.561 1.00 95.19 89 ALA A C 1
ATOM 688 O O . ALA A 1 89 ? 8.314 -14.167 -0.344 1.00 95.19 89 ALA A O 1
ATOM 689 N N . VAL A 1 90 ? 7.851 -12.102 0.419 1.00 94.94 90 VAL A N 1
ATOM 690 C CA . VAL A 1 90 ? 8.198 -11.382 -0.814 1.00 94.94 90 VAL A CA 1
ATOM 691 C C . VAL A 1 90 ? 9.704 -11.441 -1.027 1.00 94.94 90 VAL A C 1
ATOM 693 O O . VAL A 1 90 ? 10.153 -11.803 -2.118 1.00 94.94 90 VAL A O 1
ATOM 696 N N . LEU A 1 91 ? 10.480 -11.178 0.030 1.00 95.38 91 LEU A N 1
ATOM 697 C CA . LEU A 1 91 ? 11.937 -11.300 0.010 1.00 95.38 91 LEU A CA 1
ATOM 698 C C . LEU A 1 91 ? 12.380 -12.699 -0.429 1.00 95.38 91 LEU A C 1
ATOM 700 O O . LEU A 1 91 ? 13.166 -12.838 -1.360 1.00 95.38 91 LEU A O 1
ATOM 704 N N . ASN A 1 92 ? 11.847 -13.745 0.202 1.00 95.69 92 ASN A N 1
ATOM 705 C CA . ASN A 1 92 ? 12.208 -15.134 -0.081 1.00 95.69 92 ASN A CA 1
ATOM 706 C C . ASN A 1 92 ? 11.867 -15.543 -1.520 1.00 95.69 92 ASN A C 1
ATOM 708 O O . ASN A 1 92 ? 12.571 -16.366 -2.104 1.00 95.69 92 ASN A O 1
ATOM 712 N N . TYR A 1 93 ? 10.801 -14.976 -2.091 1.00 96.75 93 TYR A N 1
ATOM 713 C CA . TYR A 1 93 ? 10.419 -15.220 -3.476 1.00 96.75 93 TYR A CA 1
ATOM 714 C C . TYR A 1 93 ? 11.328 -14.490 -4.477 1.00 96.75 93 TYR A C 1
ATOM 716 O O . TYR A 1 93 ? 11.733 -15.080 -5.478 1.00 96.75 93 TYR A O 1
ATOM 724 N N . LEU A 1 94 ? 11.678 -13.225 -4.221 1.00 96.69 94 LEU A N 1
ATOM 725 C CA . LEU A 1 94 ? 12.415 -12.390 -5.178 1.00 96.69 94 LEU A CA 1
ATOM 726 C C . LEU A 1 94 ? 13.944 -12.466 -5.032 1.00 96.69 94 LEU A C 1
ATOM 728 O O . LEU A 1 94 ? 14.656 -12.341 -6.027 1.00 96.69 94 LEU A O 1
ATOM 732 N N . ALA A 1 95 ? 14.473 -12.723 -3.834 1.00 96.31 95 ALA A N 1
ATOM 733 C CA . ALA A 1 95 ? 15.911 -12.830 -3.579 1.00 96.31 95 ALA A CA 1
ATOM 734 C C . ALA A 1 95 ? 16.665 -13.846 -4.467 1.00 96.31 95 ALA A C 1
ATOM 736 O O . ALA A 1 95 ? 17.800 -13.546 -4.839 1.00 96.31 95 ALA A O 1
ATOM 737 N N . PRO A 1 96 ? 16.121 -15.019 -4.856 1.00 96.12 96 PRO A N 1
ATOM 738 C CA . PRO A 1 96 ? 16.825 -15.935 -5.761 1.00 96.12 96 PRO A CA 1
ATOM 739 C C . PRO A 1 96 ? 16.734 -15.536 -7.245 1.00 96.12 96 PRO A C 1
ATOM 741 O O . PRO A 1 96 ? 17.446 -16.099 -8.076 1.00 96.12 96 PRO A O 1
ATOM 744 N N . VAL A 1 97 ? 15.868 -14.585 -7.605 1.00 96.69 97 VAL A N 1
ATOM 745 C CA . VAL A 1 97 ? 15.635 -14.164 -8.993 1.00 96.69 97 VAL A CA 1
ATOM 746 C C . VAL A 1 97 ? 16.754 -13.221 -9.427 1.00 96.69 97 VAL A C 1
ATOM 748 O O . VAL A 1 97 ? 17.136 -12.344 -8.663 1.00 96.69 97 VAL A O 1
ATOM 751 N N . ASN A 1 98 ? 17.301 -13.370 -10.636 1.00 96.38 98 ASN A N 1
ATOM 752 C CA . ASN A 1 98 ? 18.305 -12.450 -11.188 1.00 96.38 98 ASN A CA 1
ATOM 753 C C . ASN A 1 98 ? 17.650 -11.245 -11.891 1.00 96.38 98 ASN A C 1
ATOM 755 O O . ASN A 1 98 ? 16.475 -11.296 -12.254 1.00 96.38 98 ASN A O 1
ATOM 759 N N . ALA A 1 99 ? 18.403 -10.164 -12.126 1.00 96.25 99 ALA A N 1
ATOM 760 C CA . ALA A 1 99 ? 17.838 -8.918 -12.656 1.00 96.25 99 ALA A CA 1
ATOM 761 C C . ALA A 1 99 ? 17.046 -9.089 -13.975 1.00 96.25 99 ALA A C 1
ATOM 763 O O . ALA A 1 99 ? 15.909 -8.614 -14.036 1.00 96.25 99 ALA A O 1
ATOM 764 N N . PRO A 1 100 ? 17.514 -9.866 -14.979 1.00 96.25 100 PRO A N 1
ATOM 765 C CA . PRO A 1 100 ? 16.749 -10.088 -16.210 1.00 96.25 100 PRO A CA 1
ATOM 766 C C . PRO A 1 100 ? 15.393 -10.785 -16.007 1.00 96.25 100 PRO A C 1
ATOM 768 O O . PRO A 1 100 ? 14.484 -10.602 -16.817 1.00 96.25 100 PRO A O 1
ATOM 771 N N . ALA A 1 101 ? 15.236 -11.585 -14.946 1.00 96.69 101 ALA A N 1
ATOM 772 C CA . ALA A 1 101 ? 13.999 -12.308 -14.652 1.00 96.69 101 ALA A CA 1
ATOM 773 C C . ALA A 1 101 ? 13.076 -11.582 -13.655 1.00 96.69 101 ALA A C 1
ATOM 775 O O . ALA A 1 101 ? 11.915 -11.976 -13.520 1.00 96.69 101 ALA A O 1
ATOM 776 N N . MET A 1 102 ? 13.534 -10.504 -13.004 1.00 96.56 102 MET A N 1
ATOM 777 C CA . MET A 1 102 ? 12.759 -9.764 -11.992 1.00 96.56 102 MET A CA 1
ATOM 778 C C . MET A 1 102 ? 11.401 -9.299 -12.507 1.00 96.56 102 MET A C 1
ATOM 780 O O . MET A 1 102 ? 10.383 -9.492 -11.845 1.00 96.56 102 MET A O 1
ATOM 784 N N . ARG A 1 103 ? 11.362 -8.750 -13.726 1.00 95.06 103 ARG A N 1
ATOM 785 C CA . ARG A 1 103 ? 10.116 -8.306 -14.361 1.00 95.06 103 ARG A CA 1
ATOM 786 C C . ARG A 1 103 ? 9.085 -9.436 -14.442 1.00 95.06 103 ARG A C 1
ATOM 788 O O . ARG A 1 103 ? 7.910 -9.220 -14.158 1.00 95.06 103 ARG A O 1
ATOM 795 N N . LEU A 1 104 ? 9.508 -10.637 -14.843 1.00 95.06 104 LEU A N 1
ATOM 796 C CA . LEU A 1 104 ? 8.611 -11.786 -14.974 1.00 95.06 104 LEU A CA 1
ATOM 797 C C . LEU A 1 104 ? 8.164 -12.308 -13.603 1.00 95.06 104 LEU A C 1
ATOM 799 O O . LEU A 1 104 ? 6.985 -12.616 -13.431 1.00 95.06 104 LEU A O 1
ATOM 803 N N . ALA A 1 105 ? 9.078 -12.357 -12.632 1.00 95.88 105 ALA A N 1
ATOM 804 C CA . ALA A 1 105 ? 8.764 -12.752 -11.262 1.00 95.88 105 ALA A CA 1
ATOM 805 C C . ALA A 1 105 ? 7.729 -11.812 -10.623 1.00 95.88 105 ALA A C 1
ATOM 807 O O . ALA A 1 105 ? 6.741 -12.282 -10.068 1.00 95.88 105 ALA A O 1
ATOM 808 N N . LEU A 1 106 ? 7.873 -10.493 -10.787 1.00 95.25 106 LEU A N 1
ATOM 809 C CA . LEU A 1 106 ? 6.898 -9.518 -10.283 1.00 95.25 106 LEU A CA 1
ATOM 810 C C . LEU A 1 106 ? 5.521 -9.664 -10.936 1.00 95.25 106 LEU A C 1
ATOM 812 O O . LEU A 1 106 ? 4.509 -9.652 -10.239 1.00 95.25 106 LEU A O 1
ATOM 816 N N . LYS A 1 107 ? 5.460 -9.875 -12.259 1.00 93.88 107 LYS A N 1
ATOM 817 C CA . LYS A 1 107 ? 4.183 -10.156 -12.939 1.00 93.88 107 LYS A CA 1
ATOM 818 C C . LYS A 1 107 ? 3.504 -11.405 -12.379 1.00 93.88 107 LYS A C 1
ATOM 820 O O . LYS A 1 107 ? 2.293 -11.406 -12.173 1.00 93.88 107 LYS A O 1
ATOM 825 N N . ARG A 1 108 ? 4.278 -12.462 -12.116 1.00 93.44 108 ARG A N 1
ATOM 826 C CA . ARG A 1 108 ? 3.765 -13.709 -11.533 1.00 93.44 108 ARG A CA 1
ATOM 827 C C . ARG A 1 108 ? 3.300 -13.511 -10.088 1.00 93.44 108 ARG A C 1
ATOM 829 O O . ARG A 1 108 ? 2.222 -13.988 -9.753 1.00 93.44 108 ARG A O 1
ATOM 836 N N . LEU A 1 109 ? 4.045 -12.756 -9.278 1.00 94.06 109 LEU A N 1
ATOM 837 C CA . LEU A 1 109 ? 3.652 -12.371 -7.920 1.00 94.06 109 LEU A CA 1
ATOM 838 C C . LEU A 1 109 ? 2.313 -11.627 -7.902 1.00 94.06 109 LEU A C 1
ATOM 840 O O . LEU A 1 109 ? 1.411 -12.006 -7.162 1.00 94.06 109 LEU A O 1
ATOM 844 N N . PHE A 1 110 ? 2.154 -10.598 -8.735 1.00 93.19 110 PHE A N 1
ATOM 845 C CA . PHE A 1 110 ? 0.913 -9.820 -8.774 1.00 93.19 110 PHE A CA 1
ATOM 846 C C . PHE A 1 110 ? -0.272 -10.649 -9.261 1.00 93.19 110 PHE A C 1
ATOM 848 O O . PHE A 1 110 ? -1.349 -10.568 -8.679 1.00 93.19 110 PHE A O 1
ATOM 855 N N . LYS A 1 111 ? -0.059 -11.522 -10.250 1.00 91.38 111 LYS A N 1
ATOM 856 C CA . LYS A 1 111 ? -1.086 -12.479 -10.669 1.00 91.38 111 LYS A CA 1
ATOM 857 C C . LYS A 1 111 ? -1.478 -13.426 -9.532 1.00 91.38 111 LYS A C 1
ATOM 859 O O . LYS A 1 111 ? -2.660 -13.695 -9.350 1.00 91.38 111 LYS A O 1
ATOM 864 N N . GLN A 1 112 ? -0.512 -13.923 -8.761 1.00 91.50 112 GLN A N 1
ATOM 865 C CA . GLN A 1 112 ? -0.779 -14.792 -7.614 1.00 91.50 112 GLN A CA 1
ATOM 866 C C . GLN A 1 112 ? -1.623 -14.076 -6.552 1.00 91.50 112 GLN A C 1
ATOM 868 O O . GLN A 1 112 ? -2.579 -14.656 -6.034 1.00 91.50 112 GLN A O 1
ATOM 873 N N . LEU A 1 113 ? -1.301 -12.814 -6.255 1.00 92.19 113 LEU A N 1
ATOM 874 C CA . LEU A 1 113 ? -2.051 -11.980 -5.311 1.00 92.19 113 LEU A CA 1
ATOM 875 C C . LEU A 1 113 ? -3.510 -11.774 -5.741 1.00 92.19 113 LEU A C 1
ATOM 877 O O . LEU A 1 113 ? -4.373 -11.711 -4.873 1.00 92.19 113 LEU A O 1
ATOM 881 N N . ASP A 1 114 ? -3.785 -11.765 -7.047 1.00 91.88 114 ASP A N 1
ATOM 882 C CA . ASP A 1 114 ? -5.132 -11.666 -7.627 1.00 91.88 114 ASP A CA 1
ATOM 883 C C . ASP A 1 114 ? -5.801 -13.032 -7.909 1.00 91.88 114 ASP A C 1
ATOM 885 O O . ASP A 1 114 ? -6.941 -13.103 -8.357 1.00 91.88 114 ASP A O 1
ATOM 889 N N . THR A 1 115 ? -5.127 -14.154 -7.633 1.00 90.88 115 THR A N 1
ATOM 890 C CA . THR A 1 115 ? -5.685 -15.495 -7.878 1.00 90.88 115 THR A CA 1
ATOM 891 C C . THR A 1 115 ? -6.188 -16.124 -6.570 1.00 90.88 115 THR A C 1
ATOM 893 O O . THR A 1 115 ? -5.374 -16.349 -5.663 1.00 90.88 115 THR A O 1
ATOM 896 N N . PRO A 1 116 ? -7.490 -16.466 -6.458 1.00 91.69 116 PRO A N 1
ATOM 897 C CA . PRO A 1 116 ? -8.039 -17.213 -5.325 1.00 91.69 116 PRO A CA 1
ATOM 898 C C . PRO A 1 116 ? -7.270 -18.505 -5.038 1.00 91.69 116 PRO A C 1
ATOM 900 O O . PRO A 1 116 ? -6.829 -19.186 -5.961 1.00 91.69 116 PRO A O 1
ATOM 903 N N . MET A 1 117 ? -7.117 -18.854 -3.756 1.00 91.06 117 MET A N 1
ATOM 904 C CA . MET A 1 117 ? -6.242 -19.955 -3.316 1.00 91.06 117 MET A CA 1
ATOM 905 C C . MET A 1 117 ? -6.571 -21.309 -3.970 1.00 91.06 117 MET A C 1
ATOM 907 O O . MET A 1 117 ? -5.670 -22.101 -4.219 1.00 91.06 117 MET A O 1
ATOM 911 N N . ASP A 1 118 ? -7.848 -21.570 -4.244 1.00 93.12 118 ASP A N 1
ATOM 912 C CA . ASP A 1 118 ? -8.384 -22.796 -4.845 1.00 93.12 118 ASP A CA 1
ATOM 913 C C . ASP A 1 118 ? -8.203 -22.880 -6.370 1.00 93.12 118 ASP A C 1
ATOM 915 O O . ASP A 1 118 ? -8.332 -23.962 -6.942 1.00 93.12 118 ASP A O 1
ATOM 919 N N . LEU A 1 119 ? -7.882 -21.761 -7.023 1.00 91.94 119 LEU A N 1
ATOM 920 C CA . LEU A 1 119 ? -7.647 -21.672 -8.469 1.00 91.94 119 LEU A CA 1
ATOM 921 C C . LEU A 1 119 ? -6.157 -21.665 -8.840 1.00 91.94 119 LEU A C 1
ATOM 923 O O . LEU A 1 119 ? -5.814 -21.557 -10.019 1.00 91.94 119 LEU A O 1
ATOM 927 N N . ARG A 1 120 ? -5.267 -21.749 -7.848 1.00 91.50 120 ARG A N 1
ATOM 928 C CA . ARG A 1 120 ? -3.815 -21.712 -8.050 1.00 91.50 120 ARG A CA 1
ATOM 929 C C . ARG A 1 120 ? -3.272 -23.059 -8.511 1.00 91.50 120 ARG A C 1
ATOM 931 O O . ARG A 1 120 ? -3.837 -24.110 -8.218 1.00 91.50 120 ARG A O 1
ATOM 938 N N . ASP A 1 121 ? -2.146 -23.011 -9.219 1.00 90.94 121 ASP A N 1
ATOM 939 C CA . ASP A 1 121 ? -1.439 -24.212 -9.659 1.00 90.94 121 ASP A CA 1
ATOM 940 C C . ASP A 1 121 ? -0.910 -24.988 -8.432 1.00 90.94 121 ASP A C 1
ATOM 942 O O . ASP A 1 121 ? -0.119 -24.443 -7.658 1.00 90.94 121 ASP A O 1
ATOM 946 N N . PRO A 1 122 ? -1.324 -26.252 -8.215 1.00 89.62 122 PRO A N 1
ATOM 947 C CA . PRO A 1 122 ? -0.858 -27.046 -7.079 1.00 89.62 122 PRO A CA 1
ATOM 948 C C . PRO A 1 122 ? 0.629 -27.427 -7.166 1.00 89.62 122 PRO A C 1
ATOM 950 O O . PRO A 1 122 ? 1.185 -27.900 -6.175 1.00 89.62 122 PRO A O 1
ATOM 953 N N . TYR A 1 123 ? 1.267 -27.249 -8.327 1.00 92.06 123 TYR A N 1
ATOM 954 C CA . TYR A 1 123 ? 2.689 -27.513 -8.556 1.00 92.06 123 TYR A CA 1
ATOM 955 C C . TYR A 1 123 ? 3.542 -26.238 -8.583 1.00 92.06 123 TYR A C 1
ATOM 957 O O . TYR A 1 123 ? 4.716 -26.296 -8.957 1.00 92.06 123 TYR A O 1
ATOM 965 N N . ASP A 1 124 ? 2.967 -25.093 -8.206 1.00 89.62 124 ASP A N 1
ATOM 966 C CA . ASP A 1 124 ? 3.682 -23.823 -8.129 1.00 89.62 124 ASP A CA 1
ATOM 967 C C . ASP A 1 124 ? 4.814 -23.864 -7.078 1.00 89.62 124 ASP A C 1
ATOM 969 O O . ASP A 1 124 ? 4.877 -24.720 -6.191 1.00 89.62 124 ASP A O 1
ATOM 973 N N . GLU A 1 125 ? 5.736 -22.913 -7.168 1.00 90.50 125 GLU A N 1
ATOM 974 C CA . GLU A 1 125 ? 6.847 -22.773 -6.240 1.00 90.50 125 GLU A CA 1
ATOM 975 C C . GLU A 1 125 ? 6.338 -22.478 -4.827 1.00 90.50 125 GLU A C 1
ATOM 977 O O . GLU A 1 125 ? 5.547 -21.560 -4.597 1.00 90.50 125 GLU A O 1
ATOM 982 N N . GLN A 1 126 ? 6.861 -23.212 -3.842 1.00 90.94 126 GLN A N 1
ATOM 983 C CA . GLN A 1 126 ? 6.419 -23.096 -2.452 1.00 90.94 126 GLN A CA 1
ATOM 984 C C . GLN A 1 126 ? 6.539 -21.665 -1.900 1.00 90.94 126 GLN A C 1
ATOM 986 O O . GLN A 1 126 ? 5.689 -21.244 -1.118 1.00 90.94 126 GLN A O 1
ATOM 991 N N . ALA A 1 127 ? 7.563 -20.910 -2.317 1.00 91.56 127 ALA A N 1
ATOM 992 C CA . ALA A 1 127 ? 7.775 -19.522 -1.896 1.00 91.56 127 ALA A CA 1
ATOM 993 C C . ALA A 1 127 ? 6.645 -18.580 -2.356 1.00 91.56 127 ALA A C 1
ATOM 995 O O . ALA A 1 127 ? 6.324 -17.621 -1.663 1.00 91.56 127 ALA A O 1
ATOM 996 N N . LEU A 1 128 ? 6.006 -18.884 -3.488 1.00 90.88 128 LEU A N 1
ATOM 997 C CA . LEU A 1 128 ? 4.879 -18.130 -4.032 1.00 90.88 128 LEU A CA 1
ATOM 998 C C . LEU A 1 128 ? 3.528 -18.670 -3.530 1.00 90.88 128 LEU A C 1
ATOM 1000 O O . LEU A 1 128 ? 2.568 -17.917 -3.361 1.00 90.88 128 LEU A O 1
ATOM 1004 N N . ALA A 1 129 ? 3.444 -19.974 -3.254 1.00 91.12 129 ALA A N 1
ATOM 1005 C CA . ALA A 1 129 ? 2.231 -20.631 -2.768 1.00 91.12 129 ALA A CA 1
ATOM 1006 C C . ALA A 1 129 ? 1.775 -20.131 -1.383 1.00 91.12 129 ALA A C 1
ATOM 1008 O O . ALA A 1 129 ? 0.580 -20.143 -1.090 1.00 91.12 129 ALA A O 1
ATOM 1009 N N . VAL A 1 130 ? 2.709 -19.674 -0.540 1.00 91.94 130 VAL A N 1
ATOM 1010 C CA . VAL A 1 130 ? 2.416 -19.176 0.819 1.00 91.94 130 VAL A CA 1
ATOM 1011 C C . VAL A 1 130 ? 1.861 -17.748 0.858 1.00 91.94 130 VAL A C 1
ATOM 1013 O O . VAL A 1 130 ? 1.362 -17.320 1.898 1.00 91.94 130 VAL A O 1
ATOM 1016 N N . ILE A 1 131 ? 1.946 -17.002 -0.246 1.00 92.69 131 ILE A N 1
ATOM 1017 C CA . ILE A 1 131 ? 1.473 -15.616 -0.324 1.00 92.69 131 ILE A CA 1
ATOM 1018 C C . ILE A 1 131 ? -0.056 -15.629 -0.443 1.00 92.69 131 ILE A C 1
ATOM 1020 O O . ILE A 1 131 ? -0.568 -16.276 -1.352 1.00 92.69 131 ILE A O 1
ATOM 1024 N N . PRO A 1 132 ? -0.825 -14.963 0.433 1.00 92.25 132 PRO A N 1
ATOM 1025 C CA . PRO A 1 132 ? -2.283 -15.069 0.432 1.00 92.25 132 PRO A CA 1
ATOM 1026 C C . PRO A 1 132 ? -2.923 -14.421 -0.802 1.00 92.25 132 PRO A C 1
ATOM 1028 O O . PRO A 1 132 ? -2.288 -13.684 -1.554 1.00 92.25 132 PRO A O 1
ATOM 1031 N N . TYR A 1 133 ? -4.202 -14.713 -1.017 1.00 91.25 133 TYR A N 1
ATOM 1032 C CA . TYR A 1 133 ? -5.027 -13.980 -1.975 1.00 91.25 133 TYR A CA 1
ATOM 1033 C C . TYR A 1 133 ? -5.408 -12.618 -1.386 1.00 91.25 133 TYR A C 1
ATOM 1035 O O . TYR A 1 133 ? -5.921 -12.542 -0.267 1.00 91.25 133 TYR A O 1
ATOM 1043 N N . VAL A 1 134 ? -5.175 -11.551 -2.147 1.00 86.06 134 VAL A N 1
ATOM 1044 C CA . VAL A 1 134 ? -5.507 -10.175 -1.783 1.00 86.06 134 VAL A CA 1
ATOM 1045 C C . VAL A 1 134 ? -6.545 -9.682 -2.780 1.00 86.06 134 VAL A C 1
ATOM 1047 O O . VAL A 1 134 ? -6.225 -9.092 -3.805 1.00 86.06 134 VAL A O 1
ATOM 1050 N N . ASN A 1 135 ? -7.813 -9.955 -2.470 1.00 69.00 135 ASN A N 1
ATOM 1051 C CA . ASN A 1 135 ? -8.944 -9.445 -3.237 1.00 69.00 135 ASN A CA 1
ATOM 1052 C C . ASN A 1 135 ? -8.905 -7.911 -3.262 1.00 69.00 135 ASN A C 1
ATOM 1054 O O . ASN A 1 135 ? -9.002 -7.287 -2.202 1.00 69.00 135 ASN A O 1
ATOM 1058 N N . GLY A 1 136 ? -8.800 -7.291 -4.436 1.00 63.53 136 GLY A N 1
ATOM 1059 C CA . GLY A 1 136 ? -8.910 -5.841 -4.521 1.00 63.53 136 GLY A CA 1
ATOM 1060 C C . GLY A 1 136 ? -8.432 -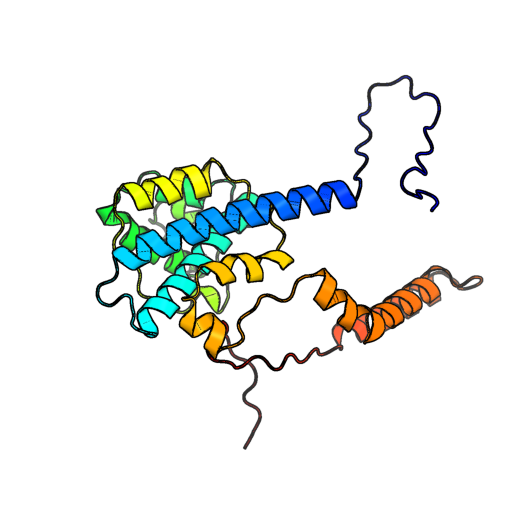5.237 -5.831 1.00 63.53 136 GLY A C 1
ATOM 1061 O O . GLY A 1 136 ? -7.510 -5.737 -6.472 1.00 63.53 136 GLY A O 1
ATOM 1062 N N . GLY A 1 137 ? -9.024 -4.081 -6.155 1.00 70.12 137 GLY A N 1
ATOM 1063 C CA . GLY A 1 137 ? -8.737 -3.283 -7.352 1.00 70.12 137 GLY A CA 1
ATOM 1064 C C . GLY A 1 137 ? -7.245 -3.077 -7.645 1.00 70.12 137 GLY A C 1
ATOM 1065 O O . GLY A 1 137 ? -6.858 -2.958 -8.804 1.00 70.12 137 GLY A O 1
ATOM 1066 N N . LEU A 1 138 ? -6.398 -3.098 -6.607 1.00 81.12 138 LEU A N 1
ATOM 1067 C CA . LEU A 1 138 ? -4.959 -2.871 -6.710 1.00 81.12 138 LEU A CA 1
ATOM 1068 C C . LEU A 1 138 ? -4.231 -3.902 -7.591 1.00 81.12 138 LEU A C 1
ATOM 1070 O O . LEU A 1 138 ? -3.294 -3.511 -8.286 1.00 81.12 138 LEU A O 1
ATOM 1074 N N . PHE A 1 139 ? -4.632 -5.180 -7.598 1.00 85.31 139 PHE A N 1
ATOM 1075 C CA . PHE A 1 139 ? -3.923 -6.253 -8.326 1.00 85.31 139 PHE A CA 1
ATOM 1076 C C . PHE A 1 139 ? -4.662 -6.797 -9.557 1.00 85.31 139 PHE A C 1
ATOM 1078 O O . PHE A 1 139 ? -4.023 -7.434 -10.388 1.00 85.31 139 PHE A O 1
ATOM 1085 N N . THR A 1 140 ? -5.944 -6.462 -9.732 1.00 77.44 140 THR A N 1
ATOM 1086 C CA . THR A 1 140 ? -6.798 -6.934 -10.842 1.00 77.44 140 THR A CA 1
ATOM 1087 C C . THR A 1 140 ? -6.291 -6.591 -12.245 1.00 77.44 140 THR A C 1
ATOM 1089 O O . THR A 1 140 ? -6.607 -7.288 -13.207 1.00 77.44 140 THR A O 1
ATOM 1092 N N . ASP A 1 141 ? -5.523 -5.508 -12.395 1.00 69.69 141 ASP A N 1
ATOM 1093 C CA . ASP A 1 141 ? -4.944 -5.135 -13.687 1.00 69.69 141 ASP A CA 1
ATOM 1094 C C . ASP A 1 141 ? -3.566 -5.794 -13.878 1.00 69.69 141 ASP A C 1
ATOM 1096 O O . ASP A 1 141 ? -2.532 -5.306 -13.397 1.00 69.69 141 ASP A O 1
ATOM 1100 N N . ALA A 1 142 ? -3.559 -6.944 -14.553 1.00 60.41 142 ALA A N 1
ATOM 1101 C CA . ALA A 1 142 ? -2.348 -7.700 -14.864 1.00 60.41 142 ALA A CA 1
ATOM 1102 C C . ALA A 1 142 ? -1.495 -7.061 -15.982 1.00 60.41 142 ALA A C 1
ATOM 1104 O O . ALA A 1 142 ? -0.336 -7.457 -16.163 1.00 60.41 142 ALA A O 1
ATOM 1105 N N . ASP A 1 143 ? -2.033 -6.070 -16.702 1.00 67.81 143 ASP A N 1
ATOM 1106 C CA . ASP A 1 143 ? -1.402 -5.471 -17.882 1.00 67.81 143 ASP A CA 1
ATOM 1107 C C . ASP A 1 143 ? -0.584 -4.214 -17.571 1.00 67.81 143 ASP A C 1
ATOM 1109 O O . ASP A 1 143 ? 0.003 -3.617 -18.476 1.00 67.81 143 ASP A O 1
ATOM 1113 N N . VAL A 1 144 ? -0.441 -3.864 -16.288 1.00 78.81 144 VAL A N 1
ATOM 1114 C CA . VAL A 1 144 ? 0.458 -2.793 -15.844 1.00 78.81 144 VAL A CA 1
ATOM 1115 C C . VAL A 1 144 ? 1.862 -3.010 -16.419 1.00 78.81 144 VAL A C 1
ATOM 1117 O O . VAL A 1 144 ? 2.476 -4.081 -16.291 1.00 78.81 144 VAL A O 1
ATOM 1120 N N . GLU A 1 145 ? 2.367 -1.974 -17.084 1.00 87.12 145 GLU A N 1
ATOM 1121 C CA . GLU A 1 145 ? 3.724 -1.945 -17.608 1.00 87.12 145 GLU A CA 1
ATOM 1122 C C . GLU A 1 145 ? 4.723 -2.047 -16.448 1.00 87.12 145 GLU A C 1
ATOM 1124 O O . GLU A 1 145 ? 4.649 -1.324 -15.459 1.00 87.12 145 GLU A O 1
ATOM 1129 N N . ILE A 1 146 ? 5.665 -2.978 -16.571 1.00 92.75 146 ILE A N 1
ATOM 1130 C CA . ILE A 1 146 ? 6.782 -3.127 -15.640 1.00 92.75 146 ILE A CA 1
ATOM 1131 C C . ILE A 1 146 ? 8.046 -3.059 -16.498 1.00 92.75 146 ILE A C 1
ATOM 1133 O O . ILE A 1 146 ? 8.201 -3.943 -17.356 1.00 92.75 146 ILE A O 1
ATOM 1137 N N . PRO A 1 147 ? 8.917 -2.048 -16.330 1.00 93.19 147 PRO A N 1
ATOM 1138 C CA . PRO A 1 147 ? 10.196 -1.998 -17.028 1.00 93.19 147 PRO A CA 1
ATOM 1139 C C . PRO A 1 147 ? 11.124 -3.158 -16.645 1.00 93.19 147 PRO A C 1
ATOM 1141 O O . PRO A 1 147 ? 10.866 -3.938 -15.723 1.00 93.19 147 PRO A O 1
ATOM 1144 N N . ASN A 1 148 ? 12.215 -3.304 -17.394 1.00 94.12 148 ASN A N 1
ATOM 1145 C CA . ASN A 1 148 ? 13.257 -4.264 -17.042 1.00 94.12 148 ASN A CA 1
ATOM 1146 C C . ASN A 1 148 ? 14.053 -3.780 -15.826 1.00 94.12 148 ASN A C 1
ATOM 1148 O O . ASN A 1 148 ? 14.098 -2.591 -15.525 1.00 94.12 148 ASN A O 1
ATOM 1152 N N . PHE A 1 149 ? 14.685 -4.718 -15.127 1.00 95.56 149 PHE A N 1
ATOM 1153 C CA . PHE A 1 149 ? 15.494 -4.423 -13.950 1.00 95.56 149 PHE A CA 1
ATOM 1154 C C . PHE A 1 149 ? 16.972 -4.547 -14.310 1.00 95.56 149 PHE A C 1
ATOM 1156 O O . PHE A 1 149 ? 17.393 -5.554 -14.883 1.00 95.56 149 PHE A O 1
ATOM 1163 N N . ALA A 1 150 ? 17.752 -3.538 -13.931 1.00 96.19 150 ALA A N 1
ATOM 1164 C CA . ALA A 1 150 ? 19.201 -3.650 -13.827 1.00 96.19 150 ALA A CA 1
ATOM 1165 C C . ALA A 1 150 ? 19.589 -4.259 -12.467 1.00 96.19 150 ALA A C 1
ATOM 1167 O O . ALA A 1 150 ? 18.782 -4.267 -11.532 1.00 96.19 150 ALA A O 1
ATOM 1168 N N . ASP A 1 151 ? 20.829 -4.741 -12.343 1.00 96.94 151 ASP A N 1
ATOM 1169 C CA . ASP A 1 151 ? 21.329 -5.339 -11.095 1.00 96.94 151 ASP A CA 1
ATOM 1170 C C . ASP A 1 151 ? 21.232 -4.371 -9.908 1.00 96.94 151 ASP A C 1
ATOM 1172 O O . ASP A 1 151 ? 20.836 -4.781 -8.822 1.00 96.94 151 ASP A O 1
ATOM 1176 N N . GLU A 1 152 ? 21.484 -3.078 -10.130 1.00 97.19 152 GLU A N 1
ATOM 1177 C CA . GLU A 1 152 ? 21.336 -2.035 -9.106 1.00 97.19 152 GLU A CA 1
ATOM 1178 C C . GLU A 1 152 ? 19.895 -1.916 -8.584 1.00 97.19 152 GLU A C 1
ATOM 1180 O O . GLU A 1 152 ? 19.677 -1.801 -7.382 1.00 97.19 152 GLU A O 1
ATOM 1185 N N . ILE A 1 153 ? 18.898 -1.988 -9.472 1.00 96.81 153 ILE A N 1
ATOM 1186 C CA . ILE A 1 153 ? 17.475 -1.869 -9.106 1.00 96.81 153 ILE A CA 1
ATOM 1187 C C . ILE A 1 153 ? 17.033 -3.085 -8.304 1.00 96.81 153 ILE A C 1
ATOM 1189 O O . ILE A 1 153 ? 16.304 -2.974 -7.318 1.00 96.81 153 ILE A O 1
ATOM 1193 N N . ARG A 1 154 ? 17.477 -4.264 -8.743 1.00 96.62 154 ARG A N 1
ATOM 1194 C CA . ARG A 1 154 ? 17.245 -5.505 -8.019 1.00 96.62 154 ARG A CA 1
ATOM 1195 C C . ARG A 1 154 ? 17.863 -5.427 -6.627 1.00 96.62 154 ARG A C 1
ATOM 1197 O O . ARG A 1 154 ? 17.185 -5.765 -5.666 1.00 96.62 154 ARG A O 1
ATOM 1204 N N . GLU A 1 155 ? 19.121 -5.010 -6.530 1.00 97.00 155 GLU A N 1
ATOM 1205 C CA . GLU A 1 155 ? 19.816 -4.908 -5.250 1.00 97.00 155 GLU A CA 1
ATOM 1206 C C . GLU A 1 155 ? 19.075 -3.955 -4.313 1.00 97.00 155 GLU A C 1
ATOM 1208 O O . GLU A 1 155 ? 18.702 -4.374 -3.225 1.00 97.00 155 GLU A O 1
ATOM 1213 N N . LEU A 1 156 ? 18.724 -2.753 -4.783 1.00 96.62 156 LEU A N 1
ATOM 1214 C CA . LEU A 1 156 ? 17.914 -1.786 -4.036 1.00 96.62 156 LEU A CA 1
ATOM 1215 C C . LEU A 1 156 ? 16.613 -2.399 -3.489 1.00 96.62 156 LEU A C 1
ATOM 1217 O O . LEU A 1 156 ? 16.252 -2.161 -2.338 1.00 96.62 156 LEU A O 1
ATOM 1221 N N . LEU A 1 157 ? 15.894 -3.173 -4.311 1.00 96.25 157 LEU A N 1
ATOM 1222 C CA . LEU A 1 157 ? 14.642 -3.809 -3.901 1.00 96.25 157 LEU A CA 1
ATOM 1223 C C . LEU A 1 157 ? 14.856 -4.886 -2.830 1.00 96.25 157 LEU A C 1
ATOM 1225 O O . LEU A 1 157 ? 14.078 -4.974 -1.884 1.00 96.25 157 LEU A O 1
ATOM 1229 N N . ILE A 1 158 ? 15.881 -5.721 -2.989 1.00 96.69 158 ILE A N 1
ATOM 1230 C CA . ILE A 1 158 ? 16.111 -6.876 -2.117 1.00 96.69 158 ILE A CA 1
ATOM 1231 C C . ILE A 1 158 ? 16.768 -6.466 -0.798 1.00 96.69 158 ILE A C 1
ATOM 1233 O O . ILE A 1 158 ? 16.371 -6.971 0.250 1.00 96.69 158 ILE A O 1
ATOM 1237 N N . THR A 1 159 ? 17.750 -5.568 -0.825 1.00 95.25 159 THR A N 1
ATOM 1238 C CA . THR A 1 159 ? 18.503 -5.181 0.372 1.00 95.25 159 THR A CA 1
ATOM 1239 C C . THR A 1 159 ? 17.862 -3.993 1.063 1.00 95.25 159 THR A C 1
ATOM 1241 O O . THR A 1 159 ? 17.213 -4.174 2.089 1.00 95.25 159 THR A O 1
ATOM 1244 N N . GLU A 1 160 ? 17.960 -2.801 0.478 1.00 95.00 160 GLU A N 1
ATOM 1245 C CA . GLU A 1 160 ? 17.545 -1.563 1.146 1.00 95.00 160 GLU A CA 1
ATOM 1246 C C . GLU A 1 160 ? 16.031 -1.547 1.428 1.00 95.00 160 GLU A C 1
ATOM 1248 O O . GLU A 1 160 ? 15.608 -1.212 2.533 1.00 95.00 160 GLU A O 1
ATOM 1253 N N . LEU A 1 161 ? 15.203 -1.923 0.445 1.00 92.31 161 LEU A N 1
ATOM 1254 C CA . LEU A 1 161 ? 13.744 -1.875 0.579 1.00 92.31 161 LEU A CA 1
ATOM 1255 C C . LEU A 1 161 ? 13.168 -3.064 1.349 1.00 92.31 161 LEU A C 1
ATOM 1257 O O . LEU A 1 161 ? 12.224 -2.860 2.098 1.00 92.31 161 LEU A O 1
ATOM 1261 N N . SER A 1 162 ? 13.670 -4.285 1.163 1.00 92.88 162 SER A N 1
ATOM 1262 C CA . SER A 1 162 ? 13.039 -5.481 1.745 1.00 92.88 162 SER A CA 1
ATOM 1263 C C . SER A 1 162 ? 13.766 -6.016 2.980 1.00 92.88 162 SER A C 1
ATOM 1265 O O . SER A 1 162 ? 13.120 -6.280 3.987 1.00 92.88 162 SER A O 1
ATOM 1267 N N . ALA A 1 163 ? 15.093 -6.157 2.952 1.00 93.06 163 ALA A N 1
ATOM 1268 C CA . ALA A 1 163 ? 15.831 -6.720 4.085 1.00 93.06 163 ALA A CA 1
ATOM 1269 C C . ALA A 1 163 ? 16.111 -5.703 5.208 1.00 93.06 163 ALA A C 1
ATOM 1271 O O . ALA A 1 163 ? 16.024 -6.058 6.385 1.00 93.06 163 ALA A O 1
ATOM 1272 N N . ASP A 1 164 ? 16.448 -4.461 4.852 1.00 93.06 164 ASP A N 1
ATOM 1273 C CA . ASP A 1 164 ? 16.972 -3.457 5.790 1.00 93.06 164 ASP A CA 1
ATOM 1274 C C . ASP A 1 164 ? 15.904 -2.485 6.326 1.00 93.06 164 ASP A C 1
ATOM 1276 O O . ASP A 1 164 ? 16.167 -1.732 7.268 1.00 93.06 164 ASP A O 1
ATOM 1280 N N . THR A 1 165 ? 14.697 -2.498 5.754 1.00 90.69 165 THR A N 1
ATOM 1281 C CA . THR A 1 165 ? 13.593 -1.609 6.145 1.00 90.69 165 THR A CA 1
ATOM 1282 C C . THR A 1 165 ? 12.484 -2.399 6.835 1.00 90.69 165 THR A C 1
ATOM 1284 O O . THR A 1 165 ? 11.988 -3.371 6.283 1.00 90.69 165 THR A O 1
ATOM 1287 N N . ASP A 1 166 ? 12.063 -1.951 8.024 1.00 90.00 166 ASP A N 1
ATOM 1288 C CA . ASP A 1 166 ? 10.878 -2.474 8.719 1.00 90.00 166 ASP A CA 1
ATOM 1289 C C . ASP A 1 166 ? 9.650 -1.605 8.409 1.00 90.00 166 ASP A C 1
ATOM 1291 O O . ASP A 1 166 ? 9.437 -0.539 8.998 1.00 90.00 166 ASP A O 1
ATOM 1295 N N . TRP A 1 167 ? 8.821 -2.076 7.483 1.00 89.50 167 TRP A N 1
ATOM 1296 C CA . TRP A 1 167 ? 7.625 -1.389 7.014 1.00 89.50 167 TRP A CA 1
ATOM 1297 C C . TRP A 1 167 ? 6.495 -1.368 8.040 1.00 89.50 167 TRP A C 1
ATOM 1299 O O . TRP A 1 167 ? 5.578 -0.558 7.904 1.00 89.50 167 TRP A O 1
ATOM 1309 N N . SER A 1 168 ? 6.563 -2.176 9.104 1.00 87.56 168 SER A N 1
ATOM 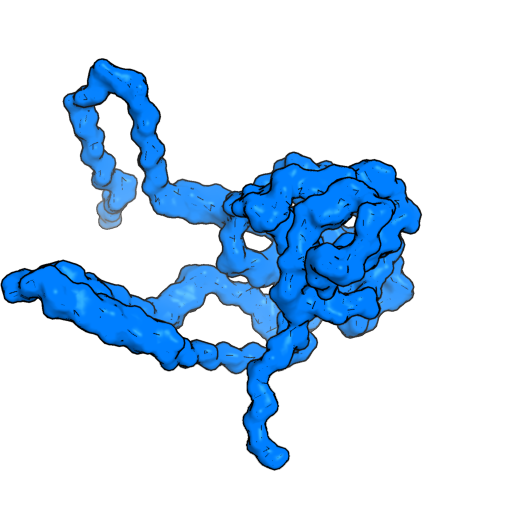1310 C CA . SER A 1 168 ? 5.576 -2.123 10.192 1.00 87.56 168 SER A CA 1
ATOM 1311 C C . SER A 1 168 ? 5.625 -0.807 10.979 1.00 87.56 168 SER A C 1
ATOM 1313 O O . SER A 1 168 ? 4.646 -0.444 11.634 1.00 87.56 168 SER A O 1
ATOM 1315 N N . GLN A 1 169 ? 6.742 -0.073 10.889 1.00 83.81 169 GLN A N 1
ATOM 1316 C CA . GLN A 1 169 ? 6.923 1.238 11.520 1.00 83.81 169 GLN A CA 1
ATOM 1317 C C . GLN A 1 169 ? 6.412 2.396 10.656 1.00 83.81 169 GLN A C 1
ATOM 1319 O O . GLN A 1 169 ? 6.429 3.543 11.096 1.00 83.81 169 GLN A O 1
ATOM 1324 N N . ILE A 1 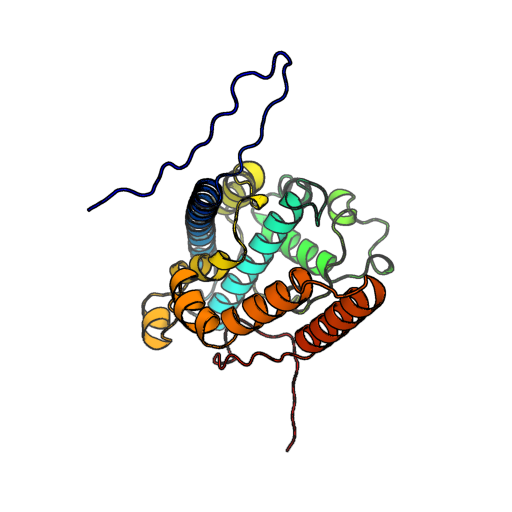170 ? 5.979 2.138 9.422 1.00 77.88 170 ILE A N 1
ATOM 1325 C CA . ILE A 1 170 ? 5.515 3.184 8.511 1.00 77.88 170 ILE A CA 1
ATOM 1326 C C . ILE A 1 170 ? 4.027 3.417 8.748 1.00 77.88 170 ILE A C 1
ATOM 1328 O O . ILE A 1 170 ? 3.216 2.490 8.729 1.00 77.88 170 ILE A O 1
ATOM 1332 N N . SER A 1 171 ? 3.658 4.677 8.964 1.00 68.94 171 SER A N 1
ATOM 1333 C CA . SER A 1 171 ? 2.262 5.044 9.182 1.00 68.94 171 SER A CA 1
ATOM 1334 C C . SER A 1 171 ? 1.516 5.100 7.846 1.00 68.94 171 SER A C 1
ATOM 1336 O O . SER A 1 171 ? 1.939 5.849 6.957 1.00 68.94 171 SER A O 1
ATOM 1338 N N . PRO A 1 172 ? 0.368 4.406 7.697 1.00 60.06 172 PRO A N 1
ATOM 1339 C CA . PRO A 1 172 ? -0.427 4.471 6.475 1.00 60.06 172 PRO A CA 1
ATOM 1340 C C . PRO A 1 172 ? -0.877 5.880 6.097 1.00 60.06 172 PRO A C 1
ATOM 1342 O O . PRO A 1 172 ? -1.087 6.181 4.924 1.00 60.06 172 PRO A O 1
ATOM 1345 N N . THR A 1 173 ? -0.977 6.761 7.091 1.00 59.81 173 THR A N 1
ATOM 1346 C CA . THR A 1 173 ? -1.305 8.170 6.908 1.00 59.81 173 THR A CA 1
ATOM 1347 C C . THR A 1 173 ? -0.253 8.888 6.056 1.00 59.81 173 THR A C 1
ATOM 1349 O O . THR A 1 173 ? -0.612 9.765 5.285 1.00 59.81 173 THR A O 1
ATOM 1352 N N . ILE A 1 174 ? 1.027 8.492 6.125 1.00 57.72 174 ILE A N 1
ATOM 1353 C CA . ILE A 1 174 ? 2.145 9.157 5.429 1.00 57.72 174 ILE A CA 1
ATOM 1354 C C . ILE A 1 174 ? 2.376 8.606 4.011 1.00 57.72 174 ILE A C 1
ATOM 1356 O O . ILE A 1 174 ? 3.125 9.205 3.239 1.00 57.72 174 ILE A O 1
ATOM 1360 N N . PHE A 1 175 ? 1.689 7.530 3.604 1.00 65.44 175 PHE A N 1
ATOM 1361 C CA . PHE A 1 175 ? 1.841 6.968 2.256 1.00 65.44 175 PHE A CA 1
ATOM 1362 C C . PHE A 1 175 ? 1.592 7.995 1.144 1.00 65.44 175 PHE A C 1
ATOM 1364 O O . PHE A 1 175 ? 2.278 7.961 0.131 1.00 65.44 175 PHE A O 1
ATOM 1371 N N . GLY A 1 176 ? 0.692 8.965 1.340 1.00 60.84 176 GLY A N 1
ATOM 1372 C CA . GLY A 1 176 ? 0.487 10.043 0.365 1.00 60.84 176 GLY A CA 1
ATOM 1373 C C . GLY A 1 176 ? 1.723 10.933 0.157 1.00 60.84 176 GLY A C 1
ATOM 1374 O O . GLY A 1 176 ? 1.993 11.352 -0.966 1.00 60.84 176 GLY A O 1
ATOM 1375 N N . GLY A 1 177 ? 2.513 11.167 1.210 1.00 60.94 177 GLY A N 1
ATOM 1376 C CA . GLY A 1 177 ? 3.755 11.944 1.146 1.00 60.94 177 GLY A CA 1
ATOM 1377 C C . GLY A 1 177 ? 4.918 11.187 0.502 1.00 60.94 177 GLY A C 1
ATOM 1378 O O . GLY A 1 177 ? 5.823 11.813 -0.037 1.00 60.94 177 GLY A O 1
ATOM 1379 N N . VAL A 1 178 ? 4.878 9.850 0.494 1.00 62.50 178 VAL A N 1
ATOM 1380 C CA . VAL A 1 178 ? 5.882 8.992 -0.165 1.00 62.50 178 VAL A CA 1
ATOM 1381 C C . VAL A 1 178 ? 5.816 9.101 -1.695 1.00 62.50 178 VAL A C 1
ATOM 1383 O O . VAL A 1 178 ? 6.847 9.017 -2.359 1.00 62.50 178 VAL A O 1
ATOM 1386 N N . PHE A 1 179 ? 4.631 9.350 -2.263 1.00 58.91 179 PHE A N 1
ATOM 1387 C CA . PHE A 1 179 ? 4.445 9.499 -3.715 1.00 58.91 179 PHE A CA 1
ATOM 1388 C C . PHE A 1 179 ? 4.594 10.941 -4.213 1.00 58.91 179 PHE A C 1
ATOM 1390 O O . PHE A 1 179 ? 4.770 11.173 -5.405 1.00 58.91 179 PHE A O 1
ATOM 1397 N N . GLU A 1 180 ? 4.561 11.945 -3.335 1.00 61.78 180 GLU A N 1
ATOM 1398 C CA . GLU A 1 180 ? 4.745 13.334 -3.769 1.00 61.78 180 GLU A CA 1
ATOM 1399 C C . GLU A 1 180 ? 6.118 13.577 -4.440 1.00 61.78 180 GLU A C 1
ATOM 1401 O O . GLU A 1 180 ? 6.152 14.251 -5.479 1.00 61.78 180 GLU A O 1
ATOM 1406 N N . PRO A 1 181 ? 7.244 13.011 -3.951 1.00 55.56 181 PRO A N 1
ATOM 1407 C CA . PRO A 1 181 ? 8.541 13.086 -4.623 1.00 55.56 181 PRO A CA 1
ATOM 1408 C C . PRO A 1 181 ? 8.611 12.344 -5.963 1.00 55.56 181 PRO A C 1
ATOM 1410 O O . PRO A 1 181 ? 9.427 12.726 -6.801 1.00 55.56 181 PRO A O 1
ATOM 1413 N N . THR A 1 182 ? 7.780 11.317 -6.191 1.00 56.78 182 THR A N 1
ATOM 1414 C CA . THR A 1 182 ? 7.806 10.519 -7.435 1.00 56.78 182 THR A CA 1
ATOM 1415 C C . THR A 1 182 ? 7.104 11.217 -8.601 1.00 56.78 182 THR A C 1
ATOM 1417 O O . THR A 1 182 ? 7.356 10.896 -9.761 1.00 56.78 182 THR A O 1
ATOM 1420 N N . LEU A 1 183 ? 6.265 12.219 -8.322 1.00 57.84 183 LEU A N 1
ATOM 1421 C CA . LEU A 1 183 ? 5.640 13.058 -9.345 1.00 57.84 183 LEU A CA 1
ATOM 1422 C C . LEU A 1 183 ? 6.664 14.027 -9.965 1.00 57.84 183 LEU A C 1
ATOM 1424 O O . LEU A 1 183 ? 7.451 14.667 -9.263 1.00 57.84 183 LEU A O 1
ATOM 1428 N N . ASN A 1 184 ? 6.645 14.197 -11.289 1.00 56.44 184 ASN A N 1
ATOM 1429 C CA . ASN A 1 184 ? 7.459 15.225 -11.946 1.00 56.44 184 ASN A CA 1
ATOM 1430 C C . ASN A 1 184 ? 7.038 16.633 -11.429 1.00 56.44 184 ASN A C 1
ATOM 1432 O O . ASN A 1 184 ? 5.844 16.891 -11.248 1.00 56.44 184 ASN A O 1
ATOM 1436 N N . PRO A 1 185 ? 7.988 17.552 -11.141 1.00 54.09 185 PRO A N 1
ATOM 1437 C CA . PRO A 1 185 ? 7.695 18.912 -10.679 1.00 54.09 185 PRO A CA 1
ATOM 1438 C C . PRO A 1 185 ? 6.646 19.683 -11.482 1.00 54.09 185 PRO A C 1
ATOM 1440 O O . PRO A 1 185 ? 5.851 20.408 -10.882 1.00 54.09 185 PRO A O 1
ATOM 1443 N N . GLU A 1 186 ? 6.610 19.518 -12.805 1.00 52.00 186 GLU A N 1
ATOM 1444 C CA . GLU A 1 186 ? 5.638 20.205 -13.661 1.00 52.00 186 GLU A CA 1
ATOM 1445 C C . GLU A 1 186 ? 4.221 19.647 -13.480 1.00 52.00 186 GLU A C 1
ATOM 1447 O O . GLU A 1 186 ? 3.271 20.415 -13.313 1.00 52.00 186 GLU A O 1
ATOM 1452 N N . THR A 1 187 ? 4.067 18.321 -13.405 1.00 52.75 187 THR A N 1
ATOM 1453 C CA . THR A 1 187 ? 2.782 17.667 -13.104 1.00 52.75 187 THR A CA 1
ATOM 1454 C C . THR A 1 187 ? 2.320 17.944 -11.675 1.00 52.75 187 THR A C 1
ATOM 1456 O O . THR A 1 187 ? 1.125 18.144 -11.450 1.00 52.75 187 THR A O 1
ATOM 1459 N N . ARG A 1 188 ? 3.250 18.042 -10.715 1.00 57.69 188 ARG A N 1
ATOM 1460 C CA . ARG A 1 188 ? 2.949 18.419 -9.325 1.00 57.69 188 ARG A CA 1
ATOM 1461 C C . ARG A 1 188 ? 2.357 19.829 -9.243 1.00 57.69 188 ARG A C 1
ATOM 1463 O O . ARG A 1 188 ? 1.314 20.016 -8.618 1.00 57.69 188 ARG A O 1
ATOM 1470 N N . HIS A 1 189 ? 2.985 20.799 -9.914 1.00 51.72 189 HIS A N 1
ATOM 1471 C CA . HIS A 1 189 ? 2.526 22.190 -9.931 1.00 51.72 189 HIS A CA 1
ATOM 1472 C C . HIS A 1 189 ? 1.219 22.383 -10.705 1.00 51.72 189 HIS A C 1
ATOM 1474 O O . HIS A 1 189 ? 0.342 23.106 -10.234 1.00 51.72 189 HIS A O 1
ATOM 1480 N N . ALA A 1 190 ? 1.069 21.745 -11.869 1.00 47.88 190 ALA A N 1
ATOM 1481 C CA . ALA A 1 190 ? -0.134 21.872 -12.690 1.00 47.88 190 ALA A CA 1
ATOM 1482 C C . ALA A 1 190 ? -1.363 21.192 -12.057 1.00 47.88 190 ALA A C 1
ATOM 1484 O O . ALA A 1 190 ? -2.485 21.656 -12.255 1.00 47.88 190 ALA A O 1
ATOM 1485 N N . GLY A 1 191 ? -1.159 20.110 -11.294 1.00 50.31 191 GLY A N 1
ATOM 1486 C CA . GLY A 1 191 ? -2.228 19.342 -10.650 1.00 50.31 191 GLY A CA 1
ATOM 1487 C C . GLY A 1 191 ? -2.554 19.741 -9.207 1.00 50.31 191 GLY A C 1
ATOM 1488 O O . GLY A 1 191 ? -3.526 19.229 -8.661 1.00 50.31 191 GLY A O 1
ATOM 1489 N N . GLY A 1 192 ? -1.761 20.613 -8.569 1.00 53.41 192 GLY A N 1
ATOM 1490 C CA . GLY A 1 192 ? -1.927 20.947 -7.146 1.00 53.41 192 GLY A CA 1
ATOM 1491 C C . GLY A 1 192 ? -1.734 19.741 -6.216 1.00 53.41 192 GLY A C 1
ATOM 1492 O O . GLY A 1 192 ? -2.334 19.684 -5.145 1.00 53.41 192 GLY A O 1
ATOM 1493 N N . MET A 1 193 ? -0.923 18.770 -6.643 1.00 57.88 193 MET A N 1
ATOM 1494 C CA . MET A 1 193 ? -0.776 17.441 -6.035 1.00 57.88 193 MET A CA 1
ATOM 1495 C C . MET A 1 193 ? 0.167 17.472 -4.827 1.00 57.88 193 MET A C 1
ATOM 1497 O O . MET A 1 193 ? 1.180 16.776 -4.798 1.00 57.88 193 MET A O 1
ATOM 1501 N N . HIS A 1 194 ? -0.149 18.322 -3.853 1.00 63.72 194 HIS A N 1
ATOM 1502 C CA . HIS A 1 194 ? 0.568 18.384 -2.589 1.00 63.72 194 HIS A CA 1
ATOM 1503 C C . HIS A 1 194 ? -0.097 17.469 -1.577 1.00 63.72 194 HIS A C 1
ATOM 1505 O O . HIS A 1 194 ? -1.309 17.550 -1.348 1.00 63.72 194 HIS A O 1
ATOM 1511 N N . TYR A 1 195 ? 0.700 16.609 -0.952 1.00 64.25 195 TYR A N 1
ATOM 1512 C CA . TYR A 1 195 ? 0.216 15.820 0.159 1.00 64.25 195 TYR A CA 1
ATOM 1513 C C . TYR A 1 195 ? -0.241 16.762 1.282 1.00 64.25 195 TYR A C 1
ATOM 1515 O O . TYR A 1 195 ? 0.470 17.682 1.697 1.00 64.25 195 TYR A O 1
ATOM 1523 N N . THR A 1 196 ? -1.460 16.546 1.776 1.00 69.31 196 THR A N 1
ATOM 1524 C CA . THR A 1 196 ? -1.967 17.296 2.926 1.00 69.31 196 THR A CA 1
ATOM 1525 C C . THR A 1 196 ? -1.504 16.598 4.194 1.00 69.31 196 THR A C 1
ATOM 1527 O O . THR A 1 196 ? -1.856 15.447 4.432 1.00 69.31 196 THR A O 1
ATOM 1530 N N . SER A 1 197 ? -0.710 17.295 5.008 1.00 68.44 197 SER A N 1
ATOM 1531 C CA . SER A 1 197 ? -0.148 16.708 6.226 1.00 68.44 197 SER A CA 1
ATOM 1532 C C . SER A 1 197 ? -1.241 16.266 7.214 1.00 68.44 197 SER A C 1
ATOM 1534 O O . SER A 1 197 ? -2.312 16.886 7.249 1.00 68.44 197 SER A O 1
ATOM 1536 N N . PRO A 1 198 ? -0.982 15.254 8.067 1.00 68.62 198 PRO A N 1
ATOM 1537 C CA . PRO A 1 198 ? -1.953 14.791 9.059 1.00 68.62 198 PRO A CA 1
ATOM 1538 C C . PRO A 1 198 ? -2.449 15.922 9.964 1.00 68.62 198 PRO A C 1
ATOM 1540 O O . PRO A 1 198 ? -3.635 16.016 10.263 1.00 68.62 198 PRO A O 1
ATOM 1543 N N . GLU A 1 199 ? -1.564 16.847 10.338 1.00 75.62 199 GLU A N 1
ATOM 1544 C CA . GLU A 1 199 ? -1.906 18.004 11.167 1.00 75.62 199 GLU A CA 1
ATOM 1545 C C . GLU A 1 199 ? -2.901 18.929 10.456 1.00 75.62 199 GLU A C 1
ATOM 1547 O O . GLU A 1 199 ? -3.810 19.474 11.080 1.00 75.62 199 GLU A O 1
ATOM 1552 N N . ASN A 1 200 ? -2.748 19.117 9.142 1.00 78.31 200 ASN A N 1
ATOM 1553 C CA . ASN A 1 200 ? -3.673 19.924 8.353 1.00 78.31 200 ASN A CA 1
ATOM 1554 C C . ASN A 1 200 ? -5.002 19.201 8.102 1.00 78.31 200 ASN A C 1
ATOM 1556 O O . ASN A 1 200 ? -6.038 19.865 8.096 1.00 78.31 200 ASN A O 1
ATOM 1560 N N . ILE A 1 201 ? -4.994 17.869 7.977 1.00 80.56 201 ILE A N 1
ATOM 1561 C CA . ILE A 1 201 ? -6.220 17.059 7.952 1.00 80.56 201 ILE A CA 1
ATOM 1562 C C . ILE A 1 201 ? -6.996 17.268 9.260 1.00 80.56 201 ILE A C 1
ATOM 1564 O O . ILE A 1 201 ? -8.171 17.634 9.219 1.00 80.56 201 ILE A O 1
ATOM 1568 N N . HIS A 1 202 ? -6.333 17.135 10.415 1.00 84.12 202 HIS A N 1
ATOM 1569 C CA . HIS A 1 202 ? -6.940 17.311 11.741 1.00 84.12 202 HIS A CA 1
ATOM 1570 C C . HIS A 1 202 ? -7.524 18.711 11.962 1.00 84.12 202 HIS A C 1
ATOM 1572 O O . HIS A 1 202 ? -8.643 18.834 12.455 1.00 84.12 202 HIS A O 1
ATOM 1578 N N . LYS A 1 203 ? -6.870 19.774 11.472 1.00 86.31 203 LYS A N 1
ATOM 1579 C CA . LYS A 1 203 ? -7.445 21.138 11.502 1.00 86.31 203 LYS A CA 1
ATOM 1580 C C . LYS A 1 203 ? -8.820 21.243 10.834 1.00 86.31 203 LYS A C 1
ATOM 1582 O O . LYS A 1 203 ? -9.576 22.153 11.170 1.00 86.31 203 LYS A O 1
ATOM 1587 N N . VAL A 1 204 ? -9.134 20.353 9.892 1.00 89.88 204 VAL A N 1
ATOM 1588 C CA . VAL A 1 204 ? -10.425 20.310 9.198 1.00 89.88 204 VAL A CA 1
ATOM 1589 C C . VAL A 1 204 ? -11.361 19.289 9.841 1.00 89.88 204 VAL A C 1
ATOM 1591 O O . VAL A 1 204 ? -12.474 19.652 10.214 1.00 89.88 204 VAL A O 1
ATOM 1594 N N . ILE A 1 205 ? -10.943 18.027 9.990 1.00 90.62 205 ILE A N 1
ATOM 1595 C CA . ILE A 1 205 ? -11.847 16.948 10.427 1.00 90.62 205 ILE A CA 1
ATOM 1596 C C . ILE A 1 205 ? -12.252 17.060 11.902 1.00 90.62 205 ILE A C 1
ATOM 1598 O O . ILE A 1 205 ? -13.392 16.721 12.238 1.00 90.62 205 ILE A O 1
ATOM 1602 N N . ASP A 1 206 ? -11.367 17.584 12.760 1.00 90.56 206 ASP A N 1
ATOM 1603 C CA . ASP A 1 206 ? -11.613 17.749 14.197 1.00 90.56 206 ASP A CA 1
ATOM 1604 C C . ASP A 1 206 ? -12.848 18.622 14.443 1.00 90.56 206 ASP A C 1
ATOM 1606 O O . ASP A 1 206 ? -13.833 18.120 14.999 1.00 90.56 206 ASP A O 1
ATOM 1610 N N . PRO A 1 207 ? -12.884 19.892 13.988 1.00 95.69 207 PRO A N 1
ATOM 1611 C CA . PRO A 1 207 ? -14.068 20.727 14.152 1.00 95.69 207 PRO A CA 1
ATOM 1612 C C . PRO A 1 207 ? -15.246 20.296 13.269 1.00 95.69 207 PRO A C 1
ATOM 1614 O O . PRO A 1 207 ? -16.387 20.567 13.641 1.00 95.69 207 PRO A O 1
ATOM 1617 N N . LEU A 1 208 ? -15.008 19.654 12.117 1.00 93.75 208 LEU A N 1
ATOM 1618 C CA . LEU A 1 208 ? -16.078 19.300 11.180 1.00 93.75 208 LEU A CA 1
ATOM 1619 C C . LEU A 1 208 ? -16.988 18.192 11.721 1.00 93.75 208 LEU A C 1
ATOM 1621 O O . LEU A 1 208 ? -18.208 18.289 11.591 1.00 93.75 208 LEU A O 1
ATOM 1625 N N . PHE A 1 209 ? -16.420 17.139 12.316 1.00 93.62 209 PHE A N 1
ATOM 1626 C CA . PHE A 1 209 ? -17.217 16.036 12.869 1.00 93.62 209 PHE A CA 1
ATOM 1627 C C . PHE A 1 209 ? -16.542 15.263 14.008 1.00 93.62 209 PHE A C 1
ATOM 1629 O O . PHE A 1 209 ? -17.251 14.746 14.877 1.00 93.62 209 PHE A O 1
ATOM 1636 N N . LEU A 1 210 ? -15.210 15.148 14.032 1.00 92.94 210 LEU A N 1
ATOM 1637 C CA . LEU A 1 210 ? -14.530 14.202 14.921 1.00 92.94 210 LEU A CA 1
ATOM 1638 C C . LEU A 1 210 ? -14.632 14.606 16.402 1.00 92.94 210 LEU A C 1
ATOM 1640 O O . LEU A 1 210 ? -14.865 13.736 17.245 1.00 92.94 210 LEU A O 1
ATOM 1644 N N . ASN A 1 211 ? -14.576 15.904 16.723 1.00 93.31 211 ASN A N 1
ATOM 1645 C CA . ASN A 1 211 ? -14.779 16.397 18.092 1.00 93.31 211 ASN A CA 1
ATOM 1646 C C . ASN A 1 211 ? -16.174 16.032 18.616 1.00 93.31 211 ASN A C 1
ATOM 1648 O O . ASN A 1 211 ? -16.304 15.440 19.684 1.00 93.31 211 ASN A O 1
ATOM 1652 N N . ALA A 1 212 ? -17.220 16.294 17.827 1.00 95.88 212 ALA A N 1
ATOM 1653 C CA . ALA A 1 212 ? -18.598 16.012 18.226 1.00 95.88 212 ALA A CA 1
ATOM 1654 C C . ALA A 1 212 ? -18.855 14.510 18.452 1.00 95.88 212 ALA A C 1
ATOM 1656 O O . ALA A 1 212 ? -19.566 14.135 19.385 1.00 95.88 212 ALA A O 1
ATOM 1657 N N . LEU A 1 213 ? -18.269 13.642 17.619 1.00 96.94 213 LEU A N 1
ATOM 1658 C CA . LEU A 1 213 ? -18.339 12.188 17.797 1.00 96.94 213 LEU A CA 1
ATOM 1659 C C . LEU A 1 213 ? -17.602 11.739 19.068 1.00 96.94 213 LEU A C 1
ATOM 1661 O O . LEU A 1 213 ? -18.126 10.941 19.849 1.00 96.94 213 LEU A O 1
ATOM 1665 N N . THR A 1 214 ? -16.416 12.293 19.313 1.00 94.38 214 THR A N 1
ATOM 1666 C CA . THR A 1 214 ? -15.602 11.986 20.498 1.00 94.38 214 THR A CA 1
ATOM 1667 C C . THR A 1 214 ? -16.302 12.414 21.791 1.00 94.38 214 THR A C 1
ATOM 1669 O O . THR A 1 214 ? -16.356 11.644 22.757 1.00 94.38 214 THR A O 1
ATOM 1672 N N . ASP A 1 215 ? -16.916 13.597 21.798 1.00 96.44 215 ASP A N 1
ATOM 1673 C CA . ASP A 1 215 ? -17.703 14.106 22.923 1.00 96.44 215 ASP A CA 1
ATOM 1674 C C . ASP A 1 215 ? -18.944 13.242 23.187 1.00 96.44 215 ASP A C 1
ATOM 1676 O O . ASP A 1 215 ? -19.262 12.925 24.339 1.00 96.44 215 ASP A O 1
ATOM 1680 N N . GLU A 1 216 ? -19.637 12.802 22.131 1.00 96.00 216 GLU A N 1
ATOM 1681 C CA . GLU A 1 216 ? -20.786 11.900 22.243 1.00 96.00 216 GLU A CA 1
ATOM 1682 C C . GLU A 1 216 ? -20.389 10.554 22.867 1.00 96.00 216 GLU A C 1
ATOM 1684 O O . GLU A 1 216 ? -21.039 10.098 23.815 1.00 96.00 216 GLU A O 1
ATOM 1689 N N . LEU A 1 217 ? -19.300 9.939 22.394 1.00 96.38 217 LEU A N 1
ATOM 1690 C CA . LEU A 1 217 ? -18.782 8.690 22.955 1.00 96.38 217 LEU A CA 1
ATOM 1691 C C . LEU A 1 217 ? -18.414 8.856 24.434 1.00 96.38 217 LEU A C 1
ATOM 1693 O O . LEU A 1 217 ? -18.840 8.059 25.278 1.00 96.38 217 LEU A O 1
ATOM 1697 N N . THR A 1 218 ? -17.681 9.921 24.757 1.00 95.56 218 THR A N 1
ATOM 1698 C CA . THR A 1 218 ? -17.271 10.256 26.127 1.00 95.56 218 THR A CA 1
ATOM 1699 C C . THR A 1 218 ? -18.487 10.426 27.036 1.00 95.56 218 THR A C 1
ATOM 1701 O O . THR A 1 218 ? -18.534 9.873 28.138 1.00 95.56 218 THR A O 1
ATOM 1704 N N . SER A 1 219 ? -19.523 11.115 26.551 1.00 95.56 219 SER A N 1
ATOM 1705 C CA . SER A 1 219 ? -20.796 11.286 27.251 1.00 95.56 219 SER A CA 1
ATOM 1706 C C . SER A 1 219 ? -21.495 9.949 27.513 1.00 95.56 219 SER A C 1
ATOM 1708 O O . SER A 1 219 ? -21.964 9.716 28.626 1.00 95.56 219 SER A O 1
ATOM 1710 N N . ILE A 1 220 ? -21.532 9.024 26.546 1.00 93.38 220 ILE A N 1
ATOM 1711 C CA . ILE A 1 220 ? -22.151 7.696 26.721 1.00 93.38 220 ILE A CA 1
ATOM 1712 C C . ILE A 1 220 ? -21.409 6.863 27.778 1.00 93.38 220 ILE A C 1
ATOM 1714 O O . ILE A 1 220 ? -22.056 6.218 28.616 1.00 93.38 220 ILE A O 1
ATOM 1718 N N . ILE A 1 221 ? -20.074 6.870 27.742 1.00 93.12 221 ILE A N 1
ATOM 1719 C CA . ILE A 1 221 ? -19.221 6.097 28.655 1.00 93.12 221 ILE A CA 1
ATOM 1720 C C . ILE A 1 221 ? -19.354 6.630 30.084 1.00 93.12 221 ILE A C 1
ATOM 1722 O O . ILE A 1 221 ? -19.640 5.861 31.007 1.00 93.12 221 ILE A O 1
ATOM 1726 N N . ASN A 1 222 ? -19.233 7.948 30.251 1.00 93.69 222 ASN A N 1
ATOM 1727 C CA . ASN A 1 222 ? -19.113 8.586 31.561 1.00 93.69 222 ASN A CA 1
ATOM 1728 C C . ASN A 1 222 ? -20.455 8.966 32.199 1.00 93.69 222 ASN A C 1
ATOM 1730 O O . ASN A 1 222 ? -20.471 9.456 33.327 1.00 93.69 222 ASN A O 1
ATOM 1734 N N . LYS A 1 223 ? -21.596 8.729 31.531 1.00 92.88 223 LYS A N 1
ATOM 1735 C CA . LYS A 1 223 ? -22.911 9.113 32.067 1.00 92.88 223 LYS A CA 1
ATOM 1736 C C . LYS A 1 223 ? -23.201 8.427 33.413 1.00 92.88 223 LYS A C 1
ATOM 1738 O O . LYS A 1 223 ? -23.355 7.193 33.439 1.00 92.88 223 LYS A O 1
ATOM 1743 N N . PRO A 1 224 ? -23.338 9.191 34.515 1.00 92.25 224 PRO A N 1
ATOM 1744 C CA . PRO A 1 224 ? -23.637 8.629 35.825 1.00 92.25 224 PRO A CA 1
ATOM 1745 C C . PRO A 1 224 ? -25.090 8.141 35.889 1.00 92.25 224 PRO A C 1
ATOM 1747 O O . PRO A 1 224 ? -25.961 8.610 35.155 1.00 92.25 224 PRO A O 1
ATOM 1750 N N . GLY A 1 225 ? -25.358 7.163 36.758 1.00 91.75 225 GLY A N 1
ATOM 1751 C CA . GLY A 1 225 ? -26.712 6.639 36.987 1.00 91.75 225 GLY A CA 1
ATOM 1752 C C . GLY A 1 225 ? -27.309 5.816 35.834 1.00 91.75 225 GLY A C 1
ATOM 1753 O O . GLY A 1 225 ? -28.484 5.457 35.879 1.00 91.75 225 GLY A O 1
ATOM 1754 N N . VAL A 1 226 ? -26.532 5.492 34.794 1.00 89.31 226 VAL A N 1
ATOM 1755 C CA . VAL A 1 226 ? -26.976 4.641 33.679 1.00 89.31 226 VAL A CA 1
ATOM 1756 C C . VAL A 1 226 ? -26.572 3.190 33.929 1.00 89.31 226 VAL A C 1
ATOM 1758 O O . VAL A 1 226 ? -25.388 2.867 33.992 1.00 89.31 226 VAL A O 1
ATOM 1761 N N . GLY A 1 227 ? -27.561 2.298 34.025 1.00 93.56 227 GLY A N 1
ATOM 1762 C CA . GLY A 1 227 ? -27.326 0.858 34.153 1.00 93.56 227 GLY A CA 1
ATOM 1763 C C . GLY A 1 227 ? -26.658 0.240 32.915 1.00 93.56 227 GLY A C 1
ATOM 1764 O O . GLY A 1 227 ? -26.827 0.721 31.790 1.00 93.56 227 GLY A O 1
ATOM 1765 N N . ALA A 1 228 ? -25.943 -0.872 33.114 1.00 93.06 228 ALA A N 1
ATOM 1766 C CA . ALA A 1 228 ? -25.109 -1.519 32.094 1.00 93.06 228 ALA A CA 1
ATOM 1767 C C . ALA A 1 228 ? -25.851 -1.837 30.781 1.00 93.06 228 ALA A C 1
ATOM 1769 O O . ALA A 1 228 ? -25.325 -1.596 29.695 1.00 93.06 228 ALA A O 1
ATOM 1770 N N . VAL A 1 229 ? -27.098 -2.316 30.867 1.00 94.31 229 VAL A N 1
ATOM 1771 C CA . VAL A 1 229 ? -27.925 -2.647 29.691 1.00 94.31 229 VAL A CA 1
ATOM 1772 C C . VAL A 1 229 ? -28.218 -1.404 28.848 1.00 94.31 229 VAL A C 1
ATOM 1774 O O . VAL A 1 229 ? -28.056 -1.419 27.629 1.00 94.31 229 VAL A O 1
ATOM 1777 N N . LYS A 1 230 ? -28.599 -0.295 29.492 1.00 94.62 230 LYS A N 1
ATOM 1778 C CA . LYS A 1 230 ? -28.895 0.964 28.798 1.00 94.62 230 LYS A CA 1
ATOM 1779 C C . LYS A 1 230 ? -27.634 1.556 28.167 1.00 94.62 230 LYS A C 1
ATOM 1781 O O . LYS A 1 230 ? -27.697 2.024 27.035 1.00 94.62 230 LYS A O 1
ATOM 1786 N N . ARG A 1 231 ? -26.486 1.474 28.852 1.00 94.31 231 ARG A N 1
ATOM 1787 C CA . ARG A 1 231 ? -25.193 1.904 28.296 1.00 94.31 231 ARG A CA 1
ATOM 1788 C C . ARG A 1 231 ? -24.810 1.089 27.058 1.00 94.31 231 ARG A C 1
ATOM 1790 O O . ARG A 1 231 ? -24.480 1.681 26.038 1.00 94.31 231 ARG A O 1
ATOM 1797 N N . ARG A 1 232 ? -24.940 -0.242 27.105 1.00 96.00 232 ARG A N 1
ATOM 1798 C CA . ARG A 1 232 ? -24.698 -1.121 25.945 1.00 96.00 232 ARG A CA 1
ATOM 1799 C C . ARG A 1 232 ? -25.594 -0.762 24.757 1.00 96.00 232 ARG A C 1
ATOM 1801 O O . ARG A 1 232 ? -25.105 -0.668 23.638 1.00 96.00 232 ARG A O 1
ATOM 1808 N N . ASN A 1 233 ? -26.883 -0.519 24.995 1.00 96.25 233 ASN A N 1
ATOM 1809 C CA . ASN A 1 233 ? -27.811 -0.124 23.932 1.00 96.25 233 ASN A CA 1
ATOM 1810 C C . ASN A 1 233 ? -27.450 1.237 23.316 1.00 96.25 233 ASN A C 1
ATOM 1812 O O . ASN A 1 233 ? -27.567 1.401 22.105 1.00 96.25 233 ASN A O 1
ATOM 1816 N N . ASN A 1 234 ? -26.990 2.197 24.125 1.00 94.75 234 ASN A N 1
ATOM 1817 C CA . ASN A 1 234 ? -26.514 3.488 23.624 1.00 94.75 234 ASN A CA 1
ATOM 1818 C C . ASN A 1 234 ? -25.250 3.332 22.767 1.00 94.75 234 ASN A C 1
ATOM 1820 O O . ASN A 1 234 ? -25.191 3.901 21.684 1.00 94.75 234 ASN A O 1
ATOM 1824 N N . LEU A 1 235 ? -24.281 2.521 23.209 1.00 96.50 235 LEU A N 1
ATOM 1825 C CA . LEU A 1 235 ? -23.073 2.226 22.430 1.00 96.50 235 LEU A CA 1
ATOM 1826 C C . LEU A 1 235 ? -23.401 1.531 21.106 1.00 96.50 235 LEU A C 1
ATOM 1828 O O . LEU A 1 235 ? -22.811 1.867 20.087 1.00 96.50 235 LEU A O 1
ATOM 1832 N N . LYS A 1 236 ? -24.377 0.614 21.094 1.00 96.50 236 LYS A N 1
ATOM 1833 C CA . LYS A 1 236 ? -24.831 -0.028 19.854 1.00 96.50 236 LYS A CA 1
ATOM 1834 C C . LYS A 1 236 ? -25.398 0.992 18.865 1.00 96.50 236 LYS A C 1
ATOM 1836 O O . LYS A 1 236 ? -24.998 1.002 17.713 1.00 96.50 236 LYS A O 1
ATOM 1841 N N . ARG A 1 237 ? -26.265 1.899 19.328 1.00 97.25 237 ARG A N 1
ATOM 1842 C CA . ARG A 1 237 ? -26.808 2.976 18.481 1.00 97.25 237 ARG A CA 1
ATOM 1843 C C . ARG A 1 237 ? -25.718 3.909 17.956 1.00 97.25 237 ARG A C 1
ATOM 1845 O O . ARG A 1 237 ? -25.783 4.321 16.806 1.00 97.25 237 ARG A O 1
ATOM 1852 N N . TYR A 1 238 ? -24.737 4.239 18.794 1.00 96.31 238 TYR A N 1
ATOM 1853 C CA . TYR A 1 238 ? -23.590 5.050 18.392 1.00 96.31 238 TYR A CA 1
ATOM 1854 C C . TYR A 1 238 ? -22.746 4.341 17.322 1.00 96.31 238 TYR A C 1
ATOM 1856 O O . TYR A 1 238 ? -22.400 4.947 16.316 1.00 96.31 238 TYR A O 1
ATOM 1864 N N . HIS A 1 239 ? -22.497 3.040 17.481 1.00 96.25 239 HIS A N 1
ATOM 1865 C CA . HIS A 1 239 ? -21.823 2.224 16.473 1.00 96.25 239 HIS A CA 1
ATOM 1866 C C . HIS A 1 239 ? -22.602 2.172 15.149 1.00 96.25 239 HIS A C 1
ATOM 1868 O O . HIS A 1 239 ? -22.019 2.391 14.092 1.00 96.25 239 HIS A O 1
ATOM 1874 N N . ASP A 1 240 ? -23.920 1.952 15.197 1.00 94.56 240 ASP A N 1
ATOM 1875 C CA . ASP A 1 240 ? -24.774 1.944 14.001 1.00 94.56 240 ASP A CA 1
ATOM 1876 C C . ASP A 1 240 ? -24.759 3.313 13.289 1.00 94.56 240 ASP A C 1
ATOM 1878 O O . ASP A 1 240 ? -24.733 3.375 12.062 1.00 94.56 240 ASP A O 1
ATOM 1882 N N . LYS A 1 241 ? -24.710 4.418 14.051 1.00 96.19 241 LYS A N 1
ATOM 1883 C CA . LYS A 1 241 ? -24.511 5.772 13.512 1.00 96.19 241 LYS A CA 1
ATOM 1884 C C . LYS A 1 241 ? -23.160 5.898 12.807 1.00 96.19 241 LYS A C 1
ATOM 1886 O O . LYS A 1 241 ? -23.141 6.377 11.680 1.00 96.19 241 LYS A O 1
ATOM 1891 N N . LEU A 1 242 ? -22.060 5.487 13.448 1.00 94.88 242 LEU A N 1
ATOM 1892 C CA . LEU A 1 242 ? -20.718 5.547 12.853 1.00 94.88 242 LEU A CA 1
ATOM 1893 C C . LEU A 1 242 ? -20.642 4.749 11.547 1.00 94.88 242 LEU A C 1
ATOM 1895 O O . LEU A 1 242 ? -20.120 5.254 10.560 1.00 94.88 242 LEU A O 1
ATOM 1899 N N . ALA A 1 243 ? -21.216 3.544 11.525 1.00 93.19 243 ALA A N 1
ATOM 1900 C CA . ALA A 1 243 ? -21.266 2.693 10.337 1.00 93.19 243 ALA A CA 1
ATOM 1901 C C . ALA A 1 243 ? -22.097 3.294 9.186 1.00 93.19 243 ALA A C 1
ATOM 1903 O O . ALA A 1 243 ? -21.914 2.912 8.035 1.00 93.19 243 ALA A O 1
ATOM 1904 N N . GLY A 1 244 ? -23.014 4.216 9.492 1.00 91.69 244 GLY A N 1
ATOM 1905 C CA . GLY A 1 244 ? -23.828 4.928 8.509 1.00 91.69 244 GLY A CA 1
ATOM 1906 C C . GLY A 1 244 ? -23.241 6.258 8.029 1.00 91.69 244 GLY A C 1
ATOM 1907 O O . GLY A 1 244 ? -23.870 6.915 7.201 1.00 91.69 244 GLY A O 1
ATOM 1908 N N . LEU A 1 245 ? -22.087 6.695 8.548 1.00 92.06 245 LEU A N 1
ATOM 1909 C CA . LEU A 1 245 ? -21.449 7.931 8.094 1.00 92.06 245 LEU A CA 1
ATOM 1910 C C . LEU A 1 245 ? -20.834 7.736 6.706 1.00 92.06 245 LEU A C 1
ATOM 1912 O O . LEU A 1 245 ? -20.100 6.784 6.459 1.00 92.06 245 LEU A O 1
ATOM 1916 N N . THR A 1 246 ? -21.100 8.686 5.816 1.00 90.31 246 THR A N 1
ATOM 1917 C CA . THR A 1 246 ? -20.500 8.748 4.483 1.00 90.31 246 THR A CA 1
ATOM 1918 C C . THR A 1 246 ? -19.627 9.986 4.385 1.00 90.31 246 THR A C 1
ATOM 1920 O O . THR A 1 246 ? -20.108 11.099 4.609 1.00 90.31 246 THR A O 1
ATOM 1923 N N . PHE A 1 247 ? -18.365 9.796 4.019 1.00 86.50 247 PHE A N 1
ATOM 1924 C CA . PHE A 1 247 ? -17.414 10.875 3.790 1.00 86.50 247 PHE A CA 1
ATOM 1925 C C . PHE A 1 247 ? -17.216 11.027 2.286 1.00 86.50 247 PHE A C 1
ATOM 1927 O O . PHE A 1 247 ? -16.979 10.042 1.590 1.00 86.50 247 PHE A O 1
ATOM 1934 N N . PHE A 1 248 ? -17.363 12.250 1.786 1.00 84.12 248 PHE A N 1
ATOM 1935 C CA . PHE A 1 248 ? -17.153 12.561 0.380 1.00 84.12 248 PHE A CA 1
ATOM 1936 C C . PHE A 1 248 ? -15.931 13.458 0.249 1.00 84.12 248 PHE A C 1
ATOM 1938 O O . PHE A 1 248 ? -15.915 14.571 0.773 1.00 84.12 248 PHE A O 1
ATOM 1945 N N . GLU A 1 249 ? -14.927 12.966 -0.465 1.00 67.75 249 GLU A N 1
ATOM 1946 C CA . GLU A 1 249 ? -13.756 13.731 -0.861 1.00 67.75 249 GLU A CA 1
ATOM 1947 C C . GLU A 1 249 ? -13.793 13.901 -2.380 1.00 67.75 249 GLU A C 1
ATOM 1949 O O . GLU A 1 249 ? -13.805 12.927 -3.132 1.00 67.75 249 GLU A O 1
ATOM 1954 N N . ALA A 1 250 ? -13.856 15.150 -2.841 1.00 53.00 250 ALA A N 1
ATOM 1955 C CA . ALA A 1 250 ? -13.860 15.467 -4.262 1.00 53.00 250 ALA A CA 1
ATOM 1956 C C . ALA A 1 250 ? -12.420 15.459 -4.799 1.00 53.00 250 ALA A C 1
ATOM 1958 O O . ALA A 1 250 ? -11.832 16.516 -5.011 1.00 53.00 250 ALA A O 1
ATOM 1959 N N . PHE A 1 251 ? -11.840 14.275 -5.002 1.00 49.97 251 PHE A N 1
ATOM 1960 C CA . PHE A 1 251 ? -10.567 14.138 -5.713 1.00 49.97 251 PHE A CA 1
ATOM 1961 C C . PHE A 1 251 ? -10.820 13.873 -7.205 1.00 49.97 251 PHE A C 1
ATOM 1963 O O . PHE A 1 251 ? -11.695 13.086 -7.567 1.00 49.97 251 PHE A O 1
ATOM 1970 N N . ASN A 1 252 ? -10.078 14.549 -8.086 1.00 39.56 252 ASN A N 1
ATOM 1971 C CA . ASN A 1 252 ? -10.183 14.374 -9.538 1.00 39.56 252 ASN A CA 1
ATOM 1972 C C . ASN A 1 252 ? -9.808 12.912 -9.900 1.00 39.56 252 ASN A C 1
ATOM 1974 O O . ASN A 1 252 ? -8.690 12.493 -9.589 1.00 39.56 252 ASN A O 1
ATOM 1978 N N . PRO A 1 253 ? -10.712 12.115 -10.503 1.00 37.09 253 PRO A N 1
ATOM 1979 C CA . PRO A 1 253 ? -10.680 10.644 -10.454 1.00 37.09 253 PRO A CA 1
ATOM 1980 C C . PRO A 1 253 ? -9.565 9.945 -11.250 1.00 37.09 253 PRO A C 1
ATOM 1982 O O . PRO A 1 253 ? -9.544 8.722 -11.316 1.00 37.09 253 PRO A O 1
ATOM 1985 N N . THR A 1 254 ? -8.632 10.657 -11.877 1.00 36.44 254 THR A N 1
ATOM 1986 C CA . THR A 1 254 ? -7.771 10.055 -12.908 1.00 36.44 254 THR A CA 1
ATOM 1987 C C . THR A 1 254 ? -6.466 9.426 -12.421 1.00 36.44 254 THR A C 1
ATOM 1989 O O . THR A 1 254 ? -5.760 8.873 -13.256 1.00 36.44 254 THR A O 1
ATOM 1992 N N . TRP A 1 255 ? -6.101 9.483 -11.132 1.00 47.03 255 TRP A N 1
ATOM 1993 C CA . TRP A 1 255 ? -4.696 9.199 -10.775 1.00 47.03 255 TRP A CA 1
ATOM 1994 C C . TRP A 1 255 ? -4.421 8.179 -9.663 1.00 47.03 255 TRP A C 1
ATOM 1996 O O . TRP A 1 255 ? -3.299 7.682 -9.625 1.00 47.03 255 TRP A O 1
ATOM 2006 N N . VAL A 1 256 ? -5.390 7.791 -8.818 1.00 40.59 256 VAL A N 1
ATOM 2007 C CA . VAL A 1 256 ? -5.152 6.764 -7.765 1.00 40.59 256 VAL A CA 1
ATOM 2008 C C . VAL A 1 256 ? -6.297 5.744 -7.592 1.00 40.59 256 VAL A C 1
ATOM 2010 O O . VAL A 1 256 ? -6.153 4.783 -6.843 1.00 40.59 256 VAL A O 1
ATOM 2013 N N . GLN A 1 257 ? -7.418 5.852 -8.312 1.00 34.91 257 GLN A N 1
ATOM 2014 C CA . GLN A 1 257 ? -8.510 4.877 -8.193 1.00 34.91 257 GLN A CA 1
ATOM 2015 C C . GLN A 1 257 ? -8.986 4.366 -9.551 1.00 34.91 257 GLN A C 1
ATOM 2017 O O . GLN A 1 257 ? -9.654 5.077 -10.287 1.00 34.91 257 GLN A O 1
ATOM 2022 N N . ASN A 1 258 ? -8.735 3.086 -9.819 1.00 34.44 258 ASN A N 1
ATOM 2023 C CA . ASN A 1 258 ? -9.673 2.258 -10.567 1.00 34.44 258 ASN A CA 1
ATOM 2024 C C . ASN A 1 258 ? -10.014 1.033 -9.713 1.00 34.44 258 ASN A C 1
ATOM 2026 O O . ASN A 1 258 ? -9.275 0.058 -9.637 1.00 34.44 258 ASN A O 1
ATOM 2030 N N . GLY A 1 259 ? -11.153 1.131 -9.032 1.00 30.14 259 GLY A N 1
ATOM 2031 C CA . GLY A 1 259 ? -11.810 0.064 -8.285 1.00 30.14 259 GLY A CA 1
ATOM 2032 C C . GLY A 1 259 ? -13.222 0.538 -7.954 1.00 30.14 259 GLY A C 1
ATOM 2033 O O . GLY A 1 259 ? -13.425 1.216 -6.956 1.00 30.14 259 GLY A O 1
ATOM 2034 N N . GLY A 1 260 ? -14.159 0.309 -8.874 1.00 29.83 260 GLY A N 1
ATOM 2035 C CA . GLY A 1 260 ? -15.415 1.053 -8.975 1.00 29.83 260 GLY A CA 1
ATOM 2036 C C . GLY A 1 260 ? -16.395 0.958 -7.797 1.00 29.83 260 GLY A C 1
ATOM 2037 O O . GLY A 1 260 ? -16.667 -0.118 -7.278 1.00 29.83 260 GLY A O 1
ATOM 2038 N N . ALA A 1 261 ? -16.993 2.109 -7.478 1.00 26.44 261 ALA A N 1
ATOM 2039 C CA . ALA A 1 261 ? -18.391 2.370 -7.094 1.00 26.44 261 ALA A CA 1
ATOM 2040 C C . ALA A 1 261 ? -18.485 3.907 -6.929 1.00 26.44 261 ALA A C 1
ATOM 2042 O O . ALA A 1 261 ? -17.662 4.480 -6.234 1.00 26.44 261 ALA A O 1
ATOM 2043 N N . LEU A 1 262 ? -19.369 4.698 -7.536 1.00 23.88 262 LEU A N 1
ATOM 2044 C CA . LEU A 1 262 ? -20.731 4.485 -7.996 1.00 23.88 262 LEU A CA 1
ATOM 2045 C C . LEU A 1 262 ? -20.898 4.988 -9.439 1.00 23.88 262 LEU A C 1
ATOM 2047 O O . LEU A 1 262 ? -20.659 6.158 -9.733 1.00 23.88 262 LEU A O 1
ATOM 2051 N N . ALA A 1 263 ? -21.464 4.145 -10.299 1.00 27.62 263 ALA A N 1
ATOM 2052 C CA . ALA A 1 263 ? -22.349 4.641 -11.340 1.00 27.62 263 ALA A CA 1
ATOM 2053 C C . ALA A 1 263 ? -23.664 5.060 -10.662 1.00 27.62 263 ALA A C 1
ATOM 2055 O O . ALA A 1 263 ? -24.443 4.208 -10.235 1.00 27.62 263 ALA A O 1
ATOM 2056 N N . LEU A 1 264 ? -23.906 6.365 -10.533 1.00 24.39 264 LEU A N 1
ATOM 2057 C CA . LEU A 1 264 ? -25.243 6.903 -10.291 1.00 24.39 264 LEU A CA 1
ATOM 2058 C C . LEU A 1 264 ? -25.702 7.645 -11.545 1.00 24.39 264 LEU A C 1
ATOM 2060 O O . LEU A 1 264 ? -25.257 8.751 -11.822 1.00 24.39 264 LEU A O 1
ATOM 2064 N N . ALA A 1 265 ? -26.580 6.957 -12.273 1.00 24.75 265 ALA A N 1
ATOM 2065 C CA . ALA A 1 265 ? -27.730 7.469 -13.011 1.00 24.75 265 ALA A CA 1
ATOM 2066 C C . ALA A 1 265 ? -27.594 8.810 -13.760 1.00 24.75 265 ALA A C 1
ATOM 2068 O O . ALA A 1 265 ? -27.738 9.875 -13.166 1.00 24.75 265 ALA A O 1
ATOM 2069 N N . THR A 1 266 ? -27.56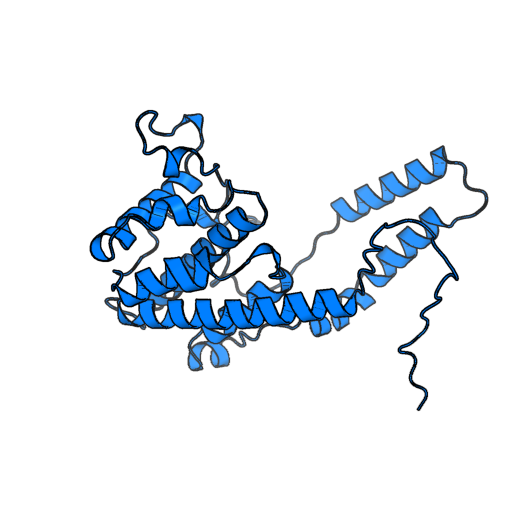4 8.713 -15.092 1.00 28.73 266 THR A N 1
ATOM 2070 C CA . THR A 1 266 ? -28.636 9.240 -15.963 1.00 28.73 266 THR A CA 1
ATOM 2071 C C . THR A 1 266 ? -28.887 8.271 -17.103 1.00 28.73 266 THR A C 1
ATOM 2073 O O . THR A 1 266 ? -27.872 7.784 -17.649 1.00 28.73 266 THR A O 1
#

Foldseek 3Di:
DDDPPDPDDDDPDDPDDDDDPPPPVVVLVVLQVVLLVLLLVLLLVLLVQQLVQDPCSPDPQNLLLSVLLSVVLLVVLLCLLVVVAPNCLVLVQLVVPAQQCNQVSSLVLLVLLQDALVRDDPPDDPSSNRGHHNDFPSSVPSPRDGGGGDRVSSCSSNPVVRPVRRSPSHDPLCVLVSCLSSDDPVCCVVQVSDRQHPVNVCVPCCVPPVVVLVVQLVCLVPPPPDDPVRSVVSVVVSVVVVVPDDDDDPDDDDRPDDTDDDDDDD

Secondary structure (DSSP, 8-state):
-----------S---S--------HHHHHHHHHHHHHHHHHHHHHHHHHHHTT-SSTTSHHHHHHHHHHHHHHHHHHHHHHTTSSPTTHHHHHHTTS-HHHHHHHHHHHHHHHTS-GGGS-TTS-HHHHTSPP--STTTS-TT-------HHHHHHIIIIIIIS--GGGS-GGGHHHHHTTTS-HHHHHHHT-PPPPHHHHHHHHIIIIIHHHHHHHHHHHH-TT--HHHHHHHHHHHHHHHHT--------TTSS--S-------

Radius of gyration: 23.33 Å; chains: 1; bounding box: 50×58×67 Å

pLDDT: mean 77.49, std 21.61, range [23.88, 97.25]

Sequence (266 aa):
MEDQTTALHFESRTTGAGWIDVVVPDAKTFLEQKASLQAGELIGKLYKLLHEQNVDPDSAASQHALNVLCVRLMFCLFAEDTGIFPKNAVLNYLAPVNAPAMRLALKRLFKQLDTPMDLRDPYDEQALAVIPYVNGGLFTDADVEIPNFADEIRELLITELSADTDWSQISPTIFGGVFEPTLNPETRHAGGMHYTSPENIHKVIDPLFLNALTDELTSIINKPGVGAVKRRNNLKRYHDKLAGLTFFEAFNPTWVQNGGALALAT